Protein AF-A0A9P7ITW0-F1 (afdb_monomer_lite)

pLDDT: mean 77.48, std 20.84, range [28.48, 97.69]

Structure (mmCIF, N/CA/C/O backbone):
data_AF-A0A9P7ITW0-F1
#
_entry.id   AF-A0A9P7ITW0-F1
#
loop_
_atom_site.group_PDB
_atom_site.id
_atom_site.type_symbol
_atom_site.label_atom_id
_atom_site.label_alt_id
_atom_site.label_comp_id
_atom_site.label_asym_id
_atom_site.label_entity_id
_atom_site.label_seq_id
_atom_site.pdbx_PDB_ins_code
_atom_site.Cartn_x
_atom_site.Cartn_y
_atom_site.Cartn_z
_atom_site.occupancy
_atom_site.B_iso_or_equiv
_atom_site.auth_seq_id
_atom_site.auth_comp_id
_atom_site.auth_asym_id
_atom_site.auth_atom_id
_atom_site.pdbx_PDB_model_num
ATOM 1 N N . MET A 1 1 ? -18.011 -5.483 12.840 1.00 83.50 1 MET A N 1
ATOM 2 C CA . MET A 1 1 ? -17.962 -4.890 11.482 1.00 83.50 1 MET A CA 1
ATOM 3 C C . MET A 1 1 ? -16.585 -5.016 10.835 1.00 83.50 1 MET A C 1
ATOM 5 O O . MET A 1 1 ? -16.508 -4.880 9.626 1.00 83.50 1 MET A O 1
ATOM 9 N N . ILE A 1 2 ? -15.517 -5.288 11.592 1.00 88.44 2 ILE A N 1
ATOM 10 C CA . ILE A 1 2 ? -14.193 -5.597 11.037 1.00 88.44 2 ILE A CA 1
ATOM 11 C C . ILE A 1 2 ? -14.178 -7.069 10.579 1.00 88.44 2 ILE A C 1
ATOM 13 O O . ILE A 1 2 ? -14.746 -7.909 11.282 1.00 88.44 2 ILE A O 1
ATOM 17 N N . PRO A 1 3 ? -13.588 -7.395 9.415 1.00 86.88 3 PRO A N 1
ATOM 18 C CA . PRO A 1 3 ? -13.734 -8.715 8.802 1.00 86.88 3 PRO A CA 1
ATOM 19 C C . PRO A 1 3 ? -12.793 -9.789 9.375 1.00 86.88 3 PRO A C 1
ATOM 21 O O . PRO A 1 3 ? -12.958 -10.971 9.077 1.00 86.88 3 PRO A O 1
ATOM 24 N N . TRP A 1 4 ? -11.833 -9.411 10.220 1.00 88.50 4 TRP A N 1
ATOM 25 C CA . TRP A 1 4 ? -10.952 -10.329 10.945 1.00 88.50 4 TRP A CA 1
ATOM 26 C C . TRP A 1 4 ? -11.278 -10.389 12.441 1.00 88.50 4 TRP A C 1
ATOM 28 O O . TRP A 1 4 ? -11.953 -9.523 12.992 1.00 88.50 4 TRP A O 1
ATOM 38 N N . ARG A 1 5 ? -10.812 -11.460 13.098 1.00 85.31 5 ARG A N 1
ATOM 39 C CA . ARG A 1 5 ? -11.144 -11.776 14.502 1.00 85.31 5 ARG A CA 1
ATOM 40 C C . ARG A 1 5 ? -10.146 -11.242 15.529 1.00 85.31 5 ARG A C 1
ATOM 42 O O . ARG A 1 5 ? -10.439 -11.265 16.719 1.00 85.31 5 ARG A O 1
ATOM 49 N N . TRP A 1 6 ? -8.971 -10.806 15.091 1.00 86.62 6 TRP A N 1
ATOM 50 C CA . TRP A 1 6 ? -7.951 -10.244 15.972 1.00 86.62 6 TRP A CA 1
ATOM 51 C C . TRP A 1 6 ? -8.172 -8.745 16.190 1.00 86.62 6 TRP A C 1
ATOM 53 O O . TRP A 1 6 ? -8.802 -8.068 15.379 1.00 86.62 6 TRP A O 1
ATOM 63 N N . ARG A 1 7 ? -7.645 -8.230 17.299 1.00 85.25 7 ARG A N 1
ATOM 64 C CA . ARG A 1 7 ? -7.678 -6.813 17.676 1.00 85.25 7 ARG A CA 1
ATOM 65 C C . ARG A 1 7 ? -6.308 -6.416 18.205 1.00 85.25 7 ARG A C 1
ATOM 67 O O . ARG A 1 7 ? -5.578 -7.278 18.690 1.00 85.25 7 ARG A O 1
ATOM 74 N N . ILE A 1 8 ? -5.965 -5.140 18.078 1.00 82.50 8 ILE A N 1
ATOM 75 C CA . ILE A 1 8 ? -4.714 -4.596 18.610 1.00 82.50 8 ILE A CA 1
ATOM 76 C C . ILE A 1 8 ? -5.122 -3.712 19.779 1.00 82.50 8 ILE A C 1
ATOM 78 O O . ILE A 1 8 ? -5.526 -2.572 19.587 1.00 82.50 8 ILE A O 1
ATOM 82 N N . TYR A 1 9 ? -5.137 -4.290 20.971 1.00 81.62 9 TYR A N 1
ATOM 83 C CA . TYR A 1 9 ? -5.578 -3.632 22.194 1.00 81.62 9 TYR A CA 1
ATOM 84 C C . TYR A 1 9 ? -4.820 -4.257 23.372 1.00 81.62 9 TYR A C 1
ATOM 86 O O . TYR A 1 9 ? -4.645 -5.482 23.354 1.00 81.62 9 TYR A O 1
ATOM 94 N N . PRO A 1 10 ? -4.368 -3.468 24.364 1.00 76.25 10 PRO A N 1
ATOM 95 C CA . PRO A 1 10 ? -3.624 -4.006 25.497 1.00 76.25 10 PRO A CA 1
ATOM 96 C C . PRO A 1 10 ? -4.517 -4.934 26.334 1.00 76.25 10 PRO A C 1
ATOM 98 O O . PRO A 1 10 ? -5.682 -4.631 26.590 1.00 76.25 10 PRO A O 1
ATOM 101 N N . ARG A 1 11 ? -3.989 -6.086 26.764 1.00 69.00 11 ARG A N 1
ATOM 102 C CA . ARG A 1 11 ? -4.721 -7.034 27.626 1.00 69.00 11 ARG A CA 1
ATOM 103 C C . ARG A 1 11 ? -5.082 -6.443 28.991 1.00 69.00 11 ARG A C 1
ATOM 105 O O . ARG A 1 11 ? -6.159 -6.757 29.496 1.00 69.00 11 ARG A O 1
ATOM 112 N N . VAL A 1 12 ? -4.215 -5.611 29.565 1.00 65.69 12 VAL A N 1
ATOM 113 C CA . VAL A 1 12 ? -4.453 -4.905 30.828 1.00 65.69 12 VAL A CA 1
ATOM 114 C C . VAL A 1 12 ? -4.195 -3.416 30.593 1.00 65.69 12 VAL A C 1
ATOM 116 O O . VAL A 1 12 ? -3.073 -3.045 30.261 1.00 65.69 12 VAL A O 1
ATOM 119 N N . PRO A 1 13 ? -5.202 -2.537 30.715 1.00 59.38 13 PRO A N 1
ATOM 120 C CA . PRO A 1 13 ? -4.957 -1.103 30.698 1.00 59.38 13 PRO A CA 1
ATOM 121 C C . PRO A 1 13 ? -4.283 -0.705 32.022 1.00 59.38 13 PRO A C 1
ATOM 123 O O . PRO A 1 13 ? -4.959 -0.416 33.007 1.00 59.38 13 PRO A O 1
ATOM 126 N N . GLU A 1 14 ? -2.951 -0.744 32.082 1.00 48.56 14 GLU A N 1
ATOM 127 C CA . GLU A 1 14 ? -2.201 -0.119 33.176 1.00 48.56 14 GLU A CA 1
ATOM 128 C C . GLU A 1 14 ? -2.236 1.410 33.015 1.00 48.56 14 GLU A C 1
ATOM 130 O O . GLU A 1 14 ? -1.612 1.968 32.114 1.00 48.56 14 GLU A O 1
ATOM 135 N N . GLY A 1 15 ? -2.973 2.092 33.899 1.00 59.50 15 GLY A N 1
ATOM 136 C CA . GLY A 1 15 ? -3.017 3.559 33.979 1.00 59.50 15 GLY A CA 1
ATOM 137 C C . GLY A 1 15 ? -3.492 4.275 32.704 1.00 59.50 15 GLY A C 1
ATOM 138 O O . GLY A 1 15 ? -4.103 3.674 31.821 1.00 59.50 15 GLY A O 1
ATOM 139 N N . ASP A 1 16 ? -3.206 5.580 32.617 1.00 49.12 16 ASP A N 1
ATOM 140 C CA . ASP A 1 16 ? -3.521 6.478 31.488 1.00 49.12 16 ASP A CA 1
ATOM 141 C C . ASP A 1 16 ? -2.722 6.146 30.201 1.00 49.12 16 ASP A C 1
ATOM 143 O O . ASP A 1 16 ? -2.246 7.044 29.503 1.00 49.12 16 ASP A O 1
ATOM 147 N N . ALA A 1 17 ? -2.538 4.867 29.852 1.00 57.78 17 ALA A N 1
ATOM 148 C CA . ALA A 1 17 ? -1.993 4.445 28.563 1.00 57.78 17 ALA A CA 1
ATOM 149 C C . ALA A 1 17 ? -2.996 4.795 27.448 1.00 57.78 17 ALA A C 1
ATOM 151 O O . ALA A 1 17 ? -3.770 3.970 26.956 1.00 57.78 17 ALA A O 1
ATOM 152 N N . GLN A 1 18 ? -3.031 6.076 27.091 1.00 71.31 18 GLN A N 1
ATOM 153 C CA . GLN A 1 18 ? -4.003 6.634 26.177 1.00 71.31 18 GLN A CA 1
ATOM 154 C C . GLN A 1 18 ? -3.675 6.185 24.756 1.00 71.31 18 GLN A C 1
ATOM 156 O O . GLN A 1 18 ? -2.662 6.572 24.172 1.00 71.31 18 GLN A O 1
ATOM 161 N N . CYS A 1 19 ? -4.555 5.358 24.189 1.00 82.94 19 CYS A N 1
ATOM 162 C CA . CYS A 1 19 ? -4.457 4.962 22.794 1.00 82.94 19 CYS A CA 1
ATOM 163 C C . CYS A 1 19 ? -4.353 6.200 21.892 1.00 82.94 19 CYS A C 1
ATOM 165 O O . CYS A 1 19 ? -5.075 7.180 22.109 1.00 82.94 19 CYS A O 1
ATOM 167 N N . PRO A 1 20 ? -3.496 6.162 20.855 1.00 86.75 20 PRO A N 1
ATOM 168 C CA . PRO A 1 20 ? -3.368 7.284 19.942 1.00 86.75 20 PRO A CA 1
ATOM 169 C C . PRO A 1 20 ? -4.719 7.578 19.288 1.00 86.75 20 PRO A C 1
ATOM 171 O O . PRO A 1 20 ? -5.477 6.661 18.954 1.00 86.75 20 PRO A O 1
ATOM 174 N N . SER A 1 21 ? -5.019 8.862 19.094 1.00 90.69 21 SER A N 1
ATOM 175 C CA . SER A 1 21 ? -6.262 9.274 18.449 1.00 90.69 21 SER A CA 1
ATOM 176 C C . SER A 1 21 ? -6.311 8.792 16.997 1.00 90.69 21 SER A C 1
ATOM 178 O O . SER A 1 21 ? -5.285 8.611 16.336 1.00 90.69 21 SER A O 1
ATOM 180 N N . ASP A 1 22 ? -7.519 8.613 16.468 1.00 90.06 22 ASP A N 1
ATOM 181 C CA . ASP A 1 22 ? -7.713 8.193 15.075 1.00 90.06 22 ASP A CA 1
ATOM 182 C C . ASP A 1 22 ? -7.121 9.209 14.085 1.00 90.06 22 ASP A C 1
ATOM 184 O O . ASP A 1 22 ? -6.556 8.833 13.057 1.00 90.06 22 ASP A O 1
ATOM 188 N N . GLN A 1 23 ? -7.148 10.494 14.451 1.00 92.75 23 GLN A N 1
ATOM 189 C CA . GLN A 1 23 ? -6.466 11.562 13.721 1.00 92.75 23 GLN A CA 1
ATOM 190 C C . GLN A 1 23 ? -4.948 11.367 13.711 1.00 92.75 23 GLN A C 1
ATOM 192 O O . GLN A 1 23 ? -4.332 11.513 12.660 1.00 92.75 23 GLN A O 1
ATOM 197 N N . TRP A 1 24 ? -4.343 10.999 14.844 1.00 91.25 24 TRP A N 1
ATOM 198 C CA . TRP A 1 24 ? -2.898 10.786 14.940 1.00 91.25 24 TRP A CA 1
ATOM 199 C C . TRP A 1 24 ? -2.431 9.582 14.109 1.00 91.25 24 TRP A C 1
ATOM 201 O O . TRP A 1 24 ? -1.425 9.665 13.406 1.00 91.25 24 TRP A O 1
ATOM 211 N N . LYS A 1 25 ? -3.215 8.494 14.093 1.00 93.50 25 LYS A N 1
ATOM 212 C CA . LYS A 1 25 ? -2.968 7.318 13.234 1.00 93.50 25 LYS A CA 1
ATOM 213 C C . LYS A 1 25 ? -3.009 7.662 11.743 1.00 93.50 25 LYS A C 1
ATOM 215 O O . LYS A 1 25 ? -2.210 7.146 10.971 1.00 93.50 25 LYS A O 1
ATOM 220 N N . LEU A 1 26 ? -3.938 8.519 11.319 1.00 94.12 26 LEU A N 1
ATOM 221 C CA . LEU A 1 26 ? -4.021 8.961 9.922 1.00 94.12 26 LEU A CA 1
ATOM 222 C C . LEU A 1 26 ? -2.922 9.971 9.575 1.00 94.12 26 LEU A C 1
ATOM 224 O O . LEU A 1 26 ? -2.335 9.895 8.494 1.00 94.12 26 LEU A O 1
ATOM 228 N N . MET A 1 27 ? -2.609 10.878 10.502 1.00 93.12 27 MET A N 1
ATOM 229 C CA . MET A 1 27 ? -1.520 11.845 10.372 1.00 93.12 27 MET A CA 1
ATOM 230 C C . MET A 1 27 ? -0.171 11.157 10.178 1.00 93.12 27 MET A C 1
ATOM 232 O O . MET A 1 27 ? 0.600 11.610 9.340 1.00 93.12 27 MET A O 1
ATOM 236 N N . SER A 1 28 ? 0.112 10.048 10.869 1.00 94.38 28 SER A N 1
ATOM 237 C CA . SER A 1 28 ? 1.380 9.331 10.683 1.00 94.38 28 SER A CA 1
ATOM 238 C C . SER A 1 28 ? 1.522 8.730 9.280 1.00 94.38 28 SER A C 1
ATOM 240 O O . SER A 1 28 ? 2.571 8.875 8.651 1.00 94.38 28 SER A O 1
ATOM 242 N N . ILE A 1 29 ? 0.453 8.139 8.733 1.00 94.44 29 ILE A N 1
ATOM 243 C CA . ILE A 1 29 ? 0.425 7.639 7.346 1.00 94.44 29 ILE A CA 1
ATOM 244 C C . ILE A 1 29 ? 0.604 8.802 6.357 1.00 94.44 29 ILE A C 1
ATOM 246 O O . ILE A 1 29 ? 1.348 8.693 5.376 1.00 94.44 29 ILE A O 1
ATOM 250 N N . GLY A 1 30 ? -0.059 9.932 6.616 1.00 94.38 30 GLY A N 1
ATOM 251 C CA . GLY A 1 30 ? 0.074 11.152 5.820 1.00 94.38 30 GLY A CA 1
ATOM 252 C C . GLY A 1 30 ? 1.498 11.708 5.842 1.00 94.38 30 GLY A C 1
ATOM 253 O O . GLY A 1 30 ? 2.042 12.035 4.789 1.00 94.38 30 GLY A O 1
ATOM 254 N N . LEU A 1 31 ? 2.130 11.740 7.017 1.00 95.19 31 LEU A N 1
ATOM 255 C CA . LEU A 1 31 ? 3.492 12.226 7.225 1.00 95.19 31 LEU A CA 1
ATOM 256 C C . LEU A 1 31 ? 4.515 11.393 6.447 1.00 95.19 31 LEU A C 1
ATOM 258 O O . LEU A 1 31 ? 5.356 11.965 5.757 1.00 95.19 31 LEU A O 1
ATOM 262 N N . VAL A 1 32 ? 4.415 10.059 6.495 1.00 94.81 32 VAL A N 1
ATOM 263 C CA . VAL A 1 32 ? 5.296 9.167 5.716 1.00 94.81 32 VAL A CA 1
ATOM 264 C C . VAL A 1 32 ? 5.202 9.487 4.224 1.00 94.81 32 VAL A C 1
ATOM 266 O O . VAL A 1 32 ? 6.226 9.632 3.554 1.00 94.81 32 VAL A O 1
ATOM 269 N N . ASN A 1 33 ? 3.986 9.656 3.700 1.00 94.50 33 ASN A N 1
ATOM 270 C CA . ASN A 1 33 ? 3.771 9.996 2.294 1.00 94.50 33 ASN A CA 1
ATOM 271 C C . ASN A 1 33 ? 4.302 11.390 1.939 1.00 94.50 33 ASN A C 1
ATOM 273 O O . ASN A 1 33 ? 4.948 11.545 0.904 1.00 94.50 33 ASN A O 1
ATOM 277 N N . LEU A 1 34 ? 4.078 12.384 2.800 1.00 94.69 34 LEU A N 1
ATOM 278 C CA . LEU A 1 34 ? 4.546 13.754 2.602 1.00 94.69 34 LEU A CA 1
ATOM 279 C C . LEU A 1 34 ? 6.077 13.822 2.550 1.00 94.69 34 LEU A C 1
ATOM 281 O O . LEU A 1 34 ? 6.643 14.393 1.619 1.00 94.69 34 LEU A O 1
ATOM 285 N N . VAL A 1 35 ? 6.755 13.193 3.513 1.00 94.19 35 VAL A N 1
ATOM 286 C CA . VAL A 1 35 ? 8.223 13.132 3.555 1.00 94.19 35 VAL A CA 1
ATOM 287 C C . VAL A 1 35 ? 8.768 12.385 2.339 1.00 94.19 35 VAL A C 1
ATOM 289 O O . VAL A 1 35 ? 9.716 12.848 1.709 1.00 94.19 35 VAL A O 1
ATOM 292 N N . THR A 1 36 ? 8.141 11.269 1.956 1.00 91.56 36 THR A N 1
ATOM 293 C CA . THR A 1 36 ? 8.538 10.502 0.764 1.00 91.56 36 THR A CA 1
ATOM 294 C C . THR A 1 36 ? 8.400 11.336 -0.509 1.00 91.56 36 THR A C 1
ATOM 296 O O . THR A 1 36 ? 9.296 11.326 -1.350 1.00 91.56 36 THR A O 1
ATOM 299 N N . PHE A 1 37 ? 7.317 12.103 -0.641 1.00 91.12 37 PHE A N 1
ATOM 300 C CA . PHE A 1 37 ? 7.106 13.005 -1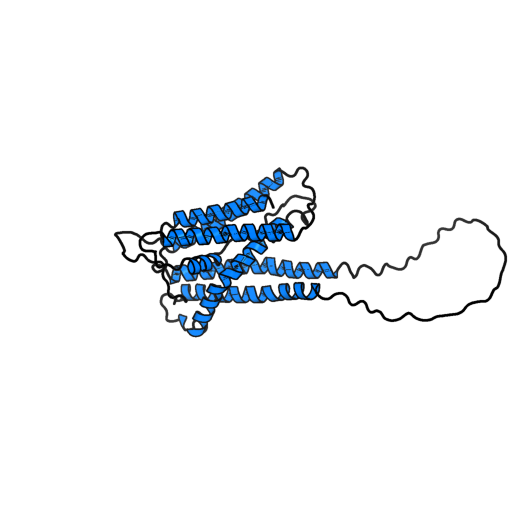.770 1.00 91.12 37 PHE A CA 1
ATOM 301 C C . PHE A 1 37 ? 8.211 14.065 -1.868 1.00 91.12 37 PHE A C 1
ATOM 303 O O . PHE A 1 37 ? 8.824 14.215 -2.925 1.00 91.12 37 PHE A O 1
ATOM 310 N N . PHE A 1 38 ? 8.535 14.745 -0.763 1.00 90.94 38 PHE A N 1
ATOM 311 C CA . PHE A 1 38 ? 9.628 15.721 -0.745 1.00 90.94 38 PHE A CA 1
ATOM 312 C C . PHE A 1 38 ? 10.995 15.086 -1.013 1.00 90.94 38 PHE A C 1
ATOM 314 O O . PHE A 1 38 ? 11.806 15.674 -1.727 1.00 90.94 38 PHE A O 1
ATOM 321 N N . ALA A 1 39 ? 11.243 13.875 -0.510 1.00 90.81 39 ALA A N 1
ATOM 322 C CA . ALA A 1 39 ? 12.470 13.141 -0.796 1.00 90.81 39 ALA A CA 1
ATOM 323 C C . ALA A 1 39 ? 12.612 12.827 -2.296 1.00 90.81 39 ALA A C 1
ATOM 325 O O . ALA A 1 39 ? 13.695 12.997 -2.855 1.00 90.81 39 ALA A O 1
ATOM 326 N N . ILE A 1 40 ? 11.521 12.437 -2.968 1.00 87.50 40 ILE A N 1
ATOM 327 C CA . ILE A 1 40 ? 11.499 12.218 -4.423 1.00 87.50 40 ILE A CA 1
ATOM 328 C C . ILE A 1 40 ? 11.778 13.527 -5.174 1.00 87.50 40 ILE A C 1
ATOM 330 O O . ILE A 1 40 ? 12.610 13.542 -6.081 1.00 87.50 40 ILE A O 1
ATOM 334 N N . LEU A 1 41 ? 11.143 14.638 -4.781 1.00 86.06 41 LEU A N 1
ATOM 335 C CA . LEU A 1 41 ? 11.399 15.949 -5.391 1.00 86.06 41 LEU A CA 1
ATOM 336 C C . LEU A 1 41 ? 12.861 16.388 -5.226 1.00 86.06 41 LEU A C 1
ATOM 338 O O . LEU A 1 41 ? 13.484 16.852 -6.180 1.00 86.06 41 LEU A O 1
ATOM 342 N N . HIS A 1 42 ? 13.433 16.203 -4.037 1.00 85.81 42 HIS A N 1
ATOM 343 C CA . HIS A 1 42 ? 14.828 16.546 -3.777 1.00 85.81 42 HIS A CA 1
ATOM 344 C C . HIS A 1 42 ? 15.798 15.666 -4.583 1.00 85.81 42 HIS A C 1
ATOM 346 O O . HIS A 1 42 ? 16.783 16.164 -5.138 1.00 85.81 42 HIS A O 1
ATOM 352 N N . ALA A 1 43 ? 15.517 14.363 -4.684 1.00 82.62 43 ALA A N 1
ATOM 353 C CA . ALA A 1 43 ? 16.296 13.436 -5.501 1.00 82.62 43 ALA A CA 1
ATOM 354 C C . ALA A 1 43 ? 16.264 13.822 -6.992 1.00 82.62 43 ALA A C 1
ATOM 356 O O . ALA A 1 43 ? 17.307 13.782 -7.647 1.00 82.62 43 ALA A O 1
ATOM 357 N N . ASN A 1 44 ? 15.109 14.270 -7.504 1.00 77.62 44 ASN A N 1
ATOM 358 C CA . ASN A 1 44 ? 14.981 14.791 -8.871 1.00 77.62 44 ASN A CA 1
ATOM 359 C C . ASN A 1 44 ? 15.863 16.028 -9.087 1.00 77.62 44 ASN A C 1
ATOM 361 O O . ASN A 1 44 ? 16.633 16.074 -10.045 1.00 77.62 44 ASN A O 1
ATOM 365 N N . ASN A 1 45 ? 15.800 17.002 -8.175 1.00 76.38 45 ASN A N 1
ATOM 366 C CA . ASN A 1 45 ? 16.568 18.245 -8.291 1.00 76.38 45 ASN A CA 1
ATOM 367 C C . ASN A 1 45 ? 18.083 18.001 -8.221 1.00 76.38 45 ASN A C 1
ATOM 369 O O . ASN A 1 45 ? 18.846 18.584 -8.987 1.00 76.38 45 ASN A O 1
ATOM 373 N N . THR A 1 46 ? 18.532 17.101 -7.341 1.00 73.06 46 THR A N 1
ATOM 374 C CA . THR A 1 46 ? 19.963 16.776 -7.203 1.00 73.06 46 THR A CA 1
ATOM 375 C C . THR A 1 46 ? 20.500 16.073 -8.455 1.00 73.06 46 THR A C 1
ATOM 377 O O . THR A 1 46 ? 21.601 16.381 -8.911 1.00 73.06 46 THR A O 1
ATOM 380 N N . ARG A 1 47 ? 19.712 15.166 -9.054 1.00 67.81 47 ARG A N 1
ATOM 381 C CA . ARG A 1 47 ? 20.073 14.481 -10.308 1.00 67.81 47 ARG A CA 1
ATOM 382 C C . ARG A 1 47 ? 20.200 15.447 -11.489 1.00 67.81 47 ARG A C 1
ATOM 384 O O . ARG A 1 47 ? 21.106 15.275 -12.299 1.00 67.81 47 ARG A O 1
ATOM 391 N N . GLN A 1 48 ? 19.346 16.469 -11.571 1.00 65.94 48 GLN A N 1
ATOM 392 C CA . GLN A 1 48 ? 19.436 17.488 -12.625 1.00 65.94 48 GLN A CA 1
ATOM 393 C C . GLN A 1 48 ? 20.746 18.286 -12.540 1.00 65.94 48 GLN A C 1
ATOM 395 O O . GLN A 1 48 ? 21.405 18.492 -13.557 1.00 65.94 48 GLN A O 1
ATOM 400 N N . SER A 1 49 ? 21.170 18.668 -11.332 1.00 61.44 49 SER A N 1
ATOM 401 C CA . SER A 1 49 ? 22.399 19.448 -11.118 1.00 61.44 49 SER A CA 1
ATOM 402 C C . SER A 1 49 ? 23.693 18.660 -11.360 1.00 61.44 49 SER A C 1
ATOM 404 O O . SER A 1 49 ? 24.719 19.253 -11.679 1.00 61.44 49 SER A O 1
ATOM 406 N N . ALA A 1 50 ? 23.662 17.330 -11.224 1.00 60.38 50 ALA A N 1
ATOM 407 C CA . ALA A 1 50 ? 24.827 16.453 -11.380 1.00 60.38 50 ALA A CA 1
ATOM 408 C C . ALA A 1 50 ? 25.022 15.913 -12.813 1.00 60.38 50 ALA A C 1
ATOM 410 O O . ALA A 1 50 ? 25.897 15.079 -13.042 1.00 60.38 50 ALA A O 1
ATOM 411 N N . SER A 1 51 ? 24.211 16.354 -13.783 1.00 54.44 51 SER A N 1
ATOM 412 C CA . SER A 1 51 ? 24.206 15.818 -15.149 1.00 54.44 51 SER A CA 1
ATOM 413 C C . SER A 1 51 ? 25.399 16.305 -15.988 1.00 54.44 51 SER A C 1
ATOM 415 O O . SER A 1 51 ? 25.250 17.086 -16.928 1.00 54.44 51 SER A O 1
ATOM 417 N N . THR A 1 52 ? 26.587 15.775 -15.704 1.00 45.75 52 THR A N 1
ATOM 418 C CA . THR A 1 52 ? 27.716 15.713 -16.637 1.00 45.75 52 THR A CA 1
ATOM 419 C C . THR A 1 52 ? 27.960 14.246 -17.017 1.00 45.75 52 THR A C 1
ATOM 421 O O . THR A 1 52 ? 28.477 13.452 -16.243 1.00 45.75 52 THR A O 1
ATOM 424 N N . ASN A 1 53 ? 27.569 13.874 -18.243 1.00 46.69 53 ASN A N 1
ATOM 425 C CA . ASN A 1 53 ? 27.870 12.590 -18.899 1.00 46.69 53 ASN A CA 1
ATOM 426 C C . ASN A 1 53 ? 27.364 11.295 -18.222 1.00 46.69 53 ASN A C 1
ATOM 428 O O . ASN A 1 53 ? 28.148 10.400 -17.904 1.00 46.69 53 ASN A O 1
ATOM 432 N N . SER A 1 54 ? 26.049 11.092 -18.127 1.00 50.91 54 SER A N 1
ATOM 433 C CA . SER A 1 54 ? 25.491 9.743 -17.943 1.00 50.91 54 SER A CA 1
ATOM 434 C C . SER A 1 54 ? 25.375 9.021 -19.294 1.00 50.91 54 SER A C 1
ATOM 436 O O . SER A 1 54 ? 24.631 9.431 -20.186 1.00 50.91 54 SER A O 1
ATOM 438 N N . ARG A 1 55 ? 26.129 7.926 -19.461 1.00 47.25 55 ARG A N 1
ATOM 439 C CA . ARG A 1 55 ? 26.012 7.016 -20.615 1.00 47.25 55 ARG A CA 1
ATOM 440 C C . ARG A 1 55 ? 24.634 6.333 -20.610 1.00 47.25 55 ARG A C 1
ATOM 442 O O . ARG A 1 55 ? 24.145 5.997 -19.532 1.00 47.25 55 ARG A O 1
ATOM 449 N N . PRO A 1 56 ? 24.013 6.077 -21.775 1.00 51.34 56 PRO A N 1
ATOM 450 C CA . PRO A 1 56 ? 22.806 5.262 -21.845 1.00 51.34 56 PRO A CA 1
ATOM 451 C C . PRO A 1 56 ? 23.152 3.830 -21.421 1.00 51.34 56 PRO A C 1
ATOM 453 O O . PRO A 1 56 ? 23.824 3.101 -22.151 1.00 51.34 56 PRO A O 1
ATOM 456 N N . LEU A 1 57 ? 22.746 3.436 -20.212 1.00 52.69 57 LEU A N 1
ATOM 457 C CA . LEU A 1 57 ? 22.800 2.036 -19.811 1.00 52.69 57 LEU A CA 1
ATOM 458 C C . LEU A 1 57 ? 21.690 1.285 -20.547 1.00 52.69 57 LEU A C 1
ATOM 460 O O . LEU A 1 57 ? 20.525 1.668 -20.484 1.00 52.69 57 LEU A O 1
ATOM 464 N N . PHE A 1 58 ? 22.077 0.225 -21.251 1.00 53.12 58 PHE A N 1
ATOM 465 C CA . PHE A 1 58 ? 21.171 -0.685 -21.942 1.00 53.12 58 PHE A CA 1
ATOM 466 C C . PHE A 1 58 ? 20.036 -1.168 -21.022 1.00 53.12 58 PHE A C 1
ATOM 468 O O . PHE A 1 58 ? 20.246 -1.426 -19.836 1.00 53.12 58 PHE A O 1
ATOM 475 N N . TYR A 1 59 ? 18.835 -1.308 -21.593 1.00 65.56 59 TYR A N 1
ATOM 476 C CA . TYR A 1 59 ? 17.661 -1.873 -20.928 1.00 65.56 59 TYR A CA 1
ATOM 477 C C . TYR A 1 59 ? 17.917 -3.349 -20.589 1.00 65.56 59 TYR A C 1
ATOM 479 O O . TYR A 1 59 ? 17.797 -4.217 -21.453 1.00 65.56 59 TYR A O 1
ATOM 487 N N . ASP A 1 60 ? 18.286 -3.628 -19.339 1.00 77.12 60 ASP A N 1
ATOM 488 C CA . ASP A 1 60 ? 18.447 -4.987 -18.819 1.00 77.12 60 ASP A CA 1
ATOM 489 C C . ASP A 1 60 ? 17.245 -5.360 -17.931 1.00 77.12 60 ASP A C 1
ATOM 491 O O . ASP A 1 60 ? 17.074 -4.783 -16.846 1.00 77.12 60 ASP A O 1
ATOM 495 N N . PRO A 1 61 ? 16.407 -6.328 -18.356 1.00 81.94 61 PRO A N 1
ATOM 496 C CA . PRO A 1 61 ? 15.292 -6.815 -17.564 1.00 81.94 61 PRO A CA 1
ATOM 497 C C . PRO A 1 61 ? 15.669 -7.305 -16.167 1.00 81.94 61 PRO A C 1
ATOM 499 O O . PRO A 1 61 ? 14.929 -7.071 -15.213 1.00 81.94 61 PRO A O 1
ATOM 502 N N . ALA A 1 62 ? 16.823 -7.960 -16.029 1.00 87.12 62 ALA A N 1
ATOM 503 C CA . ALA A 1 62 ? 17.247 -8.528 -14.756 1.00 87.12 62 ALA A CA 1
ATOM 504 C C . ALA A 1 62 ? 17.507 -7.432 -13.717 1.00 87.12 62 ALA A C 1
ATOM 506 O O . ALA A 1 62 ? 17.130 -7.574 -12.553 1.00 87.12 62 ALA A O 1
ATOM 507 N N . ARG A 1 63 ? 18.089 -6.305 -14.146 1.00 85.38 63 ARG A N 1
ATOM 508 C CA . ARG A 1 63 ? 18.438 -5.190 -13.263 1.00 85.38 63 ARG A CA 1
ATOM 509 C C . ARG A 1 63 ? 17.212 -4.517 -12.651 1.00 85.38 63 ARG A C 1
ATOM 511 O O . ARG A 1 63 ? 17.207 -4.289 -11.443 1.00 85.38 63 ARG A O 1
ATOM 518 N N . TRP A 1 64 ? 16.177 -4.208 -13.439 1.00 86.38 64 TRP A N 1
ATOM 519 C CA . TRP A 1 64 ? 14.980 -3.564 -12.877 1.00 86.38 64 TRP A CA 1
ATOM 520 C C . TRP A 1 64 ? 14.117 -4.538 -12.066 1.00 86.38 64 TRP A C 1
ATOM 522 O O . TRP A 1 64 ? 13.504 -4.130 -11.082 1.00 86.38 64 TRP A O 1
ATOM 532 N N . ILE A 1 65 ? 14.100 -5.830 -12.418 1.00 91.38 65 ILE A N 1
ATOM 533 C CA . ILE A 1 65 ? 13.421 -6.849 -11.605 1.00 91.38 65 ILE A CA 1
ATOM 534 C C . ILE A 1 65 ? 14.117 -6.973 -10.251 1.00 91.38 65 ILE A C 1
ATOM 536 O O . ILE A 1 65 ? 13.456 -6.886 -9.220 1.00 91.38 65 ILE A O 1
ATOM 540 N N . LEU A 1 66 ? 15.446 -7.115 -10.233 1.00 92.31 66 LEU A N 1
ATOM 541 C CA . LEU A 1 66 ? 16.216 -7.201 -8.992 1.00 92.31 66 LEU A CA 1
ATOM 542 C C . LEU A 1 66 ? 16.062 -5.930 -8.147 1.00 92.31 66 LEU A C 1
ATOM 544 O O . LEU A 1 66 ? 15.841 -6.024 -6.941 1.00 92.31 66 LEU A O 1
ATOM 548 N N . GLY A 1 67 ? 16.112 -4.754 -8.781 1.00 91.75 67 GLY A N 1
ATOM 549 C CA . GLY A 1 67 ? 15.834 -3.475 -8.130 1.00 91.75 67 GLY A CA 1
ATOM 550 C C . GLY A 1 67 ? 14.442 -3.445 -7.499 1.00 91.75 67 GLY A C 1
ATOM 551 O O . GLY A 1 67 ? 14.298 -3.081 -6.336 1.00 91.75 67 GLY A O 1
ATOM 552 N N . GLY A 1 68 ? 13.415 -3.894 -8.221 1.00 92.56 68 GLY A N 1
ATOM 553 C CA . GLY A 1 68 ? 12.055 -3.961 -7.697 1.00 92.56 68 GLY A CA 1
ATOM 554 C C . GLY A 1 68 ? 11.872 -4.977 -6.567 1.00 92.56 68 GLY A C 1
ATOM 555 O O . GLY A 1 68 ? 11.184 -4.676 -5.594 1.00 92.56 68 GLY A O 1
ATOM 556 N N . VAL A 1 69 ? 12.522 -6.145 -6.638 1.00 95.31 69 VAL A N 1
ATOM 557 C CA . VAL A 1 69 ? 12.547 -7.122 -5.534 1.00 95.31 69 VAL A CA 1
ATOM 558 C C . VAL A 1 69 ? 13.202 -6.507 -4.302 1.00 95.31 69 VAL A C 1
ATOM 560 O O . VAL A 1 69 ? 12.633 -6.583 -3.219 1.00 95.31 69 VAL A O 1
ATOM 563 N N . LEU A 1 70 ? 14.356 -5.854 -4.459 1.00 95.44 70 LEU A N 1
ATOM 564 C CA . LEU A 1 70 ? 15.059 -5.196 -3.359 1.00 95.44 70 LEU A CA 1
ATOM 565 C C . LEU A 1 70 ? 14.177 -4.136 -2.683 1.00 95.44 70 LEU A C 1
ATOM 567 O O . LEU A 1 70 ? 14.040 -4.137 -1.461 1.00 95.44 70 LEU A O 1
ATOM 571 N N . LEU A 1 71 ? 13.536 -3.271 -3.473 1.00 94.44 71 LEU A N 1
ATOM 572 C CA . LEU A 1 71 ? 12.615 -2.248 -2.970 1.00 94.44 71 LEU A CA 1
ATOM 573 C C . LEU A 1 71 ? 11.399 -2.867 -2.265 1.00 94.44 71 LEU A C 1
ATOM 575 O O . LEU A 1 71 ? 11.026 -2.428 -1.177 1.00 94.44 71 LEU A O 1
ATOM 579 N N . GLY A 1 72 ? 10.812 -3.919 -2.841 1.00 94.88 72 GLY A N 1
ATOM 580 C CA . GLY A 1 72 ? 9.721 -4.668 -2.218 1.00 94.88 72 GLY A CA 1
ATOM 581 C C . GLY A 1 72 ? 10.138 -5.277 -0.877 1.00 94.88 72 GLY A C 1
ATOM 582 O O . GLY A 1 72 ? 9.427 -5.127 0.116 1.00 94.88 72 GLY A O 1
ATOM 583 N N . CYS A 1 73 ? 11.322 -5.892 -0.815 1.00 95.75 73 CYS A N 1
ATOM 584 C CA . CYS A 1 73 ? 11.890 -6.462 0.405 1.00 95.75 73 CYS A CA 1
ATOM 585 C C . CYS A 1 73 ? 12.102 -5.407 1.495 1.00 95.75 73 CYS A C 1
ATOM 587 O O . CYS A 1 73 ? 11.763 -5.674 2.642 1.00 95.75 73 CYS A O 1
ATOM 589 N N . ILE A 1 74 ? 12.591 -4.207 1.161 1.00 95.62 74 ILE A N 1
ATOM 590 C CA . ILE A 1 74 ? 12.756 -3.110 2.132 1.00 95.62 74 ILE A CA 1
ATOM 591 C C . ILE A 1 74 ? 11.421 -2.787 2.820 1.00 95.62 74 ILE A C 1
ATOM 593 O O . ILE A 1 74 ? 11.361 -2.697 4.047 1.00 95.62 74 ILE A O 1
ATOM 597 N N . HIS A 1 75 ? 10.335 -2.666 2.054 1.00 95.75 75 HIS A N 1
ATOM 598 C CA . HIS A 1 75 ? 9.014 -2.371 2.612 1.00 95.75 75 HIS A CA 1
ATOM 599 C C . HIS A 1 75 ? 8.401 -3.552 3.374 1.00 95.75 75 HIS A C 1
ATOM 601 O O . HIS A 1 75 ? 7.794 -3.354 4.428 1.00 95.75 75 HIS A O 1
ATOM 607 N N . LEU A 1 76 ? 8.569 -4.782 2.881 1.00 95.88 76 LEU A N 1
ATOM 608 C CA . LEU A 1 76 ? 8.097 -5.982 3.575 1.00 95.88 76 LEU A CA 1
ATOM 609 C C . LEU A 1 76 ? 8.813 -6.175 4.913 1.00 95.88 76 LEU A C 1
ATOM 611 O O . LEU A 1 76 ? 8.157 -6.429 5.920 1.00 95.88 76 LEU A O 1
ATOM 615 N N . LEU A 1 77 ? 10.134 -5.991 4.942 1.00 96.00 77 LEU A N 1
ATOM 616 C CA . LEU A 1 77 ? 10.930 -6.065 6.164 1.00 96.00 77 LEU A CA 1
ATOM 617 C C . LEU A 1 77 ? 10.549 -4.964 7.151 1.00 96.00 77 LEU A C 1
ATOM 619 O O . LEU A 1 77 ? 10.464 -5.240 8.340 1.00 96.00 77 LEU A O 1
ATOM 623 N N . ALA A 1 78 ? 10.253 -3.750 6.684 1.00 96.31 78 ALA A N 1
ATOM 624 C CA . ALA A 1 78 ? 9.764 -2.677 7.548 1.00 96.31 78 ALA A CA 1
ATOM 625 C C . ALA A 1 78 ? 8.405 -3.013 8.182 1.00 96.31 78 ALA A C 1
ATOM 627 O O . ALA A 1 78 ? 8.208 -2.816 9.381 1.00 96.31 78 ALA A O 1
ATOM 628 N N . ASN A 1 79 ? 7.477 -3.574 7.400 1.00 96.44 79 ASN A N 1
ATOM 629 C CA . ASN A 1 79 ? 6.185 -4.030 7.914 1.00 96.44 79 ASN A CA 1
ATOM 630 C C . ASN A 1 79 ? 6.342 -5.195 8.897 1.00 96.44 79 ASN A C 1
ATOM 632 O O . ASN A 1 79 ? 5.642 -5.236 9.907 1.00 96.44 79 ASN A O 1
ATOM 636 N N . LEU A 1 80 ? 7.260 -6.123 8.625 1.00 96.06 80 LEU A N 1
ATOM 637 C CA . LEU A 1 80 ? 7.568 -7.221 9.534 1.00 96.06 80 LEU A CA 1
ATOM 638 C C . LEU A 1 80 ? 8.194 -6.703 10.832 1.00 96.06 80 LEU A C 1
ATOM 640 O O . LEU A 1 80 ? 7.731 -7.071 11.905 1.00 96.06 80 LEU A O 1
ATOM 644 N N . ALA A 1 81 ? 9.176 -5.803 10.743 1.00 95.81 81 ALA A N 1
ATOM 645 C CA . ALA A 1 81 ? 9.821 -5.178 11.892 1.00 95.81 81 ALA A CA 1
ATOM 646 C C . ALA A 1 81 ? 8.790 -4.471 12.780 1.00 95.81 81 ALA A C 1
ATOM 648 O O . ALA A 1 81 ? 8.714 -4.742 13.976 1.00 95.81 81 ALA A O 1
ATOM 649 N N . ASN A 1 82 ? 7.908 -3.662 12.190 1.00 96.44 82 ASN A N 1
ATOM 650 C CA . ASN A 1 82 ? 6.809 -3.039 12.923 1.00 96.44 82 ASN A CA 1
ATOM 651 C C . ASN A 1 82 ? 5.885 -4.070 13.583 1.00 96.44 82 ASN A C 1
ATOM 653 O O . ASN A 1 82 ? 5.433 -3.855 14.704 1.00 96.44 82 ASN A O 1
ATOM 657 N N . ALA A 1 83 ? 5.637 -5.211 12.940 1.00 94.44 83 ALA A N 1
ATOM 658 C CA . ALA A 1 83 ? 4.728 -6.220 13.475 1.00 94.44 83 ALA A CA 1
ATOM 659 C C . ALA A 1 83 ? 5.376 -6.929 14.666 1.00 94.44 83 ALA A C 1
ATOM 661 O O . ALA A 1 83 ? 4.712 -7.181 15.668 1.00 94.44 83 ALA A O 1
ATOM 662 N N . THR A 1 84 ? 6.685 -7.174 14.582 1.00 93.56 84 THR A N 1
ATOM 663 C CA . THR A 1 84 ? 7.476 -7.720 15.686 1.00 93.56 84 THR A CA 1
ATOM 664 C C . THR A 1 84 ? 7.622 -6.736 16.841 1.00 93.56 84 THR A C 1
ATOM 666 O O . THR A 1 84 ? 7.540 -7.166 17.982 1.00 93.56 84 THR A O 1
ATOM 669 N N . ILE A 1 85 ? 7.753 -5.427 16.582 1.00 93.69 85 ILE A N 1
ATOM 670 C CA . ILE A 1 85 ? 7.775 -4.392 17.631 1.00 93.69 85 ILE A CA 1
ATOM 671 C C . ILE A 1 85 ? 6.447 -4.391 18.391 1.00 93.69 85 ILE A C 1
ATOM 673 O O . ILE A 1 85 ? 6.444 -4.400 19.620 1.00 93.69 85 ILE A O 1
ATOM 677 N N . VAL A 1 86 ? 5.319 -4.438 17.671 1.00 92.31 86 VAL A N 1
ATOM 678 C CA . VAL A 1 86 ? 3.997 -4.545 18.301 1.00 92.31 86 VAL A CA 1
ATOM 679 C C . VAL A 1 86 ? 3.910 -5.820 19.135 1.00 92.31 86 VAL A C 1
ATOM 681 O O . VAL A 1 86 ? 3.556 -5.743 20.301 1.00 92.31 86 VAL A O 1
ATOM 684 N N . GLN A 1 87 ? 4.280 -6.975 18.581 1.00 91.56 87 GLN A N 1
ATOM 685 C CA . GLN A 1 87 ? 4.185 -8.252 19.292 1.00 91.56 87 GLN A CA 1
ATOM 686 C C . GLN A 1 87 ? 5.118 -8.346 20.513 1.00 91.56 87 GLN A C 1
ATOM 688 O O . GLN A 1 87 ? 4.770 -9.000 21.490 1.00 91.56 87 GLN A O 1
ATOM 693 N N . ALA A 1 88 ? 6.287 -7.702 20.457 1.00 90.56 88 ALA A N 1
ATOM 694 C CA . ALA A 1 88 ? 7.261 -7.655 21.547 1.00 90.56 88 ALA A CA 1
ATOM 695 C C . ALA A 1 88 ? 6.899 -6.638 22.640 1.00 90.56 88 ALA A C 1
ATOM 697 O O . ALA A 1 88 ? 7.524 -6.636 23.698 1.00 90.56 88 ALA A O 1
ATOM 698 N N . THR A 1 89 ? 5.917 -5.765 22.397 1.00 88.88 89 THR A N 1
ATOM 699 C CA . THR A 1 89 ? 5.425 -4.854 23.429 1.00 88.88 89 THR A CA 1
ATOM 700 C C . THR A 1 89 ? 4.583 -5.644 24.430 1.00 88.88 89 THR A C 1
ATOM 702 O O . THR A 1 89 ? 3.705 -6.417 24.031 1.00 88.88 89 THR A O 1
ATOM 705 N N . THR A 1 90 ? 4.828 -5.432 25.726 1.00 84.31 90 THR A N 1
ATOM 706 C CA . THR A 1 90 ? 4.014 -5.993 26.812 1.00 84.31 90 THR A CA 1
ATOM 707 C C . THR A 1 90 ? 2.530 -5.752 26.526 1.00 84.31 90 THR A C 1
ATOM 709 O O . THR A 1 90 ? 2.164 -4.692 26.023 1.00 84.31 90 THR A O 1
ATOM 712 N N . ASP A 1 91 ? 1.689 -6.757 26.775 1.00 84.50 91 ASP A N 1
ATOM 713 C CA . ASP A 1 91 ? 0.239 -6.756 26.514 1.00 84.50 91 ASP A CA 1
ATOM 714 C C . ASP A 1 91 ? -0.228 -6.929 25.056 1.00 84.50 91 ASP A C 1
ATOM 716 O O . ASP A 1 91 ? -1.433 -7.075 24.829 1.00 84.50 91 ASP A O 1
ATOM 720 N N . TYR A 1 92 ? 0.682 -7.028 24.078 1.00 85.38 92 TYR A N 1
ATOM 721 C CA . TYR A 1 92 ? 0.353 -7.210 22.650 1.00 85.38 92 TYR A CA 1
ATOM 722 C C . TYR A 1 92 ? 0.803 -8.562 22.055 1.00 85.38 92 TYR A C 1
ATOM 724 O O . TYR A 1 92 ? 0.686 -8.793 20.851 1.00 85.38 92 TYR A O 1
ATOM 732 N N . GLU A 1 93 ? 1.232 -9.511 22.887 1.00 84.69 93 GLU A N 1
ATOM 733 C CA . GLU A 1 93 ? 1.846 -10.788 22.468 1.00 84.69 93 GLU A CA 1
ATOM 734 C C . GLU A 1 93 ? 0.971 -11.665 21.544 1.00 84.69 93 GLU A C 1
ATOM 736 O O . GLU A 1 93 ? 1.485 -12.434 20.730 1.00 84.69 93 GLU A O 1
ATOM 741 N N . ASN A 1 94 ? -0.362 -11.553 21.653 1.00 85.56 94 ASN A N 1
ATOM 742 C CA . ASN A 1 94 ? -1.321 -12.350 20.867 1.00 85.56 94 ASN A CA 1
ATOM 743 C C . ASN A 1 94 ? -1.634 -11.765 19.484 1.00 85.56 94 ASN A C 1
ATOM 745 O O . ASN A 1 94 ? -2.451 -12.332 18.752 1.00 85.56 94 ASN A O 1
ATOM 749 N N . VAL A 1 95 ? -1.063 -10.614 19.129 1.00 87.69 95 VAL A N 1
ATOM 750 C CA . VAL A 1 95 ? -1.349 -9.976 17.844 1.00 87.69 95 VAL A CA 1
ATOM 751 C C . VAL A 1 95 ? -0.721 -10.812 16.719 1.00 87.69 95 VAL A C 1
ATOM 753 O O . VAL A 1 95 ? 0.481 -11.079 16.746 1.00 87.69 95 VAL A O 1
ATOM 756 N N . PRO A 1 96 ? -1.495 -11.241 15.702 1.00 92.50 96 PRO A N 1
ATOM 757 C CA . PRO A 1 96 ? -0.967 -12.069 14.625 1.00 92.50 96 PRO A CA 1
ATOM 758 C C . PRO A 1 96 ? -0.067 -11.241 13.698 1.00 92.50 96 PRO A C 1
ATOM 760 O O . PRO A 1 96 ? -0.543 -10.624 12.742 1.00 92.50 96 PRO A O 1
ATOM 763 N N . ALA A 1 97 ? 1.244 -11.269 13.955 1.00 91.06 97 ALA A N 1
ATOM 764 C CA . ALA A 1 97 ? 2.240 -10.449 13.261 1.00 91.06 97 ALA A CA 1
ATOM 765 C C . ALA A 1 97 ? 2.177 -10.575 11.729 1.00 91.06 97 ALA A C 1
ATOM 767 O O . ALA A 1 97 ? 2.201 -9.570 11.024 1.00 91.06 97 ALA A O 1
ATOM 768 N N . VAL A 1 98 ? 2.005 -11.791 11.197 1.00 91.69 98 VAL A N 1
ATOM 769 C CA . VAL A 1 98 ? 1.913 -12.016 9.742 1.00 91.69 98 VAL A CA 1
ATOM 770 C C . VAL A 1 98 ? 0.663 -11.362 9.150 1.00 91.69 98 VAL A C 1
ATOM 772 O O . VAL A 1 98 ? 0.740 -10.705 8.115 1.00 91.69 98 VAL A O 1
ATOM 775 N N . GLN A 1 99 ? -0.495 -11.495 9.804 1.00 93.38 99 GLN A N 1
ATOM 776 C CA . GLN A 1 99 ? -1.729 -10.881 9.302 1.00 93.38 99 GLN A CA 1
ATOM 777 C C . GLN A 1 99 ? -1.658 -9.355 9.370 1.00 93.38 99 GLN A C 1
ATOM 779 O O . GLN A 1 99 ? -2.176 -8.689 8.474 1.00 93.38 99 GLN A O 1
ATOM 784 N N . LEU A 1 100 ? -0.984 -8.814 10.386 1.00 93.06 100 LEU A N 1
ATOM 785 C CA . LEU A 1 100 ? -0.746 -7.383 10.529 1.00 93.06 100 LEU A CA 1
ATOM 786 C C . LEU A 1 100 ? 0.226 -6.850 9.467 1.00 93.06 100 LEU A C 1
ATOM 788 O O . LEU A 1 100 ? -0.063 -5.849 8.814 1.00 93.06 100 LEU A O 1
ATOM 792 N N . MET A 1 101 ? 1.319 -7.570 9.211 1.00 94.56 101 MET A N 1
ATOM 793 C CA . MET A 1 101 ? 2.260 -7.269 8.132 1.00 94.56 101 MET A CA 1
ATOM 794 C C . MET A 1 101 ? 1.553 -7.237 6.767 1.00 94.56 101 MET A C 1
ATOM 796 O O . MET A 1 101 ? 1.735 -6.293 5.997 1.00 94.56 101 MET A O 1
ATOM 800 N N . LEU A 1 102 ? 0.705 -8.233 6.476 1.00 93.94 102 LEU A N 1
ATOM 801 C CA . LEU A 1 102 ? -0.100 -8.272 5.248 1.00 93.94 102 LEU A CA 1
ATOM 802 C C . LEU A 1 102 ? -1.091 -7.106 5.175 1.00 93.94 102 LEU A C 1
ATOM 804 O O . LEU A 1 102 ? -1.296 -6.542 4.101 1.00 93.94 102 LEU A O 1
ATOM 808 N N . LEU A 1 103 ? -1.688 -6.713 6.306 1.00 95.06 103 LEU A N 1
ATOM 809 C CA . LEU A 1 103 ? -2.579 -5.556 6.348 1.00 95.06 103 LEU A CA 1
ATOM 810 C C . LEU A 1 103 ? -1.810 -4.281 5.991 1.00 95.06 103 LEU A C 1
ATOM 812 O O . LEU A 1 103 ? -2.268 -3.516 5.148 1.00 95.06 103 LEU A O 1
ATOM 816 N N . TRP A 1 104 ? -0.616 -4.069 6.541 1.00 96.19 104 TRP A N 1
ATOM 817 C CA . TRP A 1 104 ? 0.197 -2.888 6.231 1.00 96.19 104 TRP A CA 1
ATOM 818 C C . TRP A 1 104 ? 0.771 -2.866 4.813 1.00 96.19 104 TRP A C 1
ATOM 820 O O . TRP A 1 104 ? 1.105 -1.799 4.292 1.00 96.19 104 TRP A O 1
ATOM 830 N N . CYS A 1 105 ? 0.793 -3.998 4.106 1.00 95.75 105 CYS A N 1
ATOM 831 C CA . CYS A 1 105 ? 1.057 -3.992 2.666 1.00 95.75 105 CYS A CA 1
ATOM 832 C C . CYS A 1 105 ? -0.011 -3.198 1.890 1.00 95.75 105 CYS A C 1
ATOM 834 O O . CYS A 1 105 ? 0.297 -2.653 0.833 1.00 95.75 105 CYS A O 1
ATOM 836 N N . SER A 1 106 ? -1.223 -3.047 2.440 1.00 95.19 106 SER A N 1
ATOM 837 C CA . SER A 1 106 ? -2.300 -2.231 1.863 1.00 95.19 106 SER A CA 1
ATOM 838 C C . SER A 1 106 ? -2.216 -0.729 2.163 1.00 95.19 106 SER A C 1
ATOM 840 O O . SER A 1 106 ? -3.084 0.012 1.701 1.00 95.19 106 SER A O 1
ATOM 842 N N . LEU A 1 107 ? -1.229 -0.272 2.948 1.00 94.75 107 LEU A N 1
ATOM 843 C CA . LEU A 1 107 ? -1.066 1.154 3.250 1.00 94.75 107 LEU A CA 1
ATOM 844 C C . LEU A 1 107 ? -0.904 1.971 1.958 1.00 94.75 107 LEU A C 1
ATOM 846 O O . LEU A 1 107 ? -0.157 1.543 1.071 1.00 94.75 107 LEU A O 1
ATOM 850 N N . PRO A 1 108 ? -1.559 3.143 1.851 1.00 92.31 108 PRO A N 1
ATOM 851 C CA . PRO A 1 108 ? -1.374 4.026 0.713 1.00 92.31 108 PRO A CA 1
ATOM 852 C C . PRO A 1 108 ? 0.054 4.571 0.730 1.00 92.31 108 PRO A C 1
ATOM 854 O O . PRO A 1 108 ? 0.474 5.206 1.700 1.00 92.31 108 PRO A O 1
ATOM 857 N N . ARG A 1 109 ? 0.803 4.320 -0.345 1.00 88.75 109 ARG A N 1
ATOM 858 C CA . ARG A 1 109 ? 2.190 4.776 -0.511 1.00 88.75 109 ARG A CA 1
ATOM 859 C C . ARG A 1 109 ? 2.375 5.518 -1.829 1.00 88.75 109 ARG A C 1
ATOM 861 O O . ARG A 1 109 ? 1.770 5.161 -2.837 1.00 88.75 109 ARG A O 1
ATOM 868 N N . LEU A 1 110 ? 3.241 6.527 -1.823 1.00 86.50 110 LEU A N 1
ATOM 869 C CA . LEU A 1 110 ? 3.641 7.304 -3.005 1.00 86.50 110 LEU A CA 1
ATOM 870 C C . LEU A 1 110 ? 4.930 6.790 -3.676 1.00 86.50 110 LEU A C 1
ATOM 872 O O . LEU A 1 110 ? 5.490 7.449 -4.549 1.00 86.50 110 LEU A O 1
ATOM 876 N N . SER A 1 111 ? 5.400 5.601 -3.304 1.00 76.44 111 SER A N 1
ATOM 877 C CA . SER A 1 111 ? 6.606 4.948 -3.839 1.00 76.44 111 SER A CA 1
ATOM 878 C C . SER A 1 111 ? 6.544 4.673 -5.345 1.00 76.44 111 SER A C 1
ATOM 880 O O . SER A 1 111 ? 7.591 4.578 -5.977 1.00 76.44 111 SER A O 1
ATOM 882 N N . TRP A 1 112 ? 5.356 4.610 -5.949 1.00 79.69 112 TRP A N 1
ATOM 883 C CA . TRP A 1 112 ? 5.180 4.475 -7.401 1.00 79.69 112 TRP A CA 1
ATOM 884 C C . TRP A 1 112 ? 5.511 5.748 -8.193 1.00 79.69 112 TRP A C 1
ATOM 886 O O . TRP A 1 112 ? 5.709 5.661 -9.405 1.00 79.69 112 TRP A O 1
ATOM 896 N N . LEU A 1 113 ? 5.567 6.926 -7.554 1.00 81.94 113 LEU A N 1
ATOM 897 C CA . LEU A 1 113 ? 5.860 8.172 -8.264 1.00 81.94 113 LEU A CA 1
ATOM 898 C C . LEU A 1 113 ? 7.245 8.081 -8.912 1.00 81.94 113 LEU A C 1
ATOM 900 O O . LEU A 1 113 ? 8.215 7.776 -8.207 1.00 81.94 113 LEU A O 1
ATOM 904 N N . PRO A 1 114 ? 7.373 8.320 -10.228 1.00 72.50 114 PRO A N 1
ATOM 905 C CA . PRO A 1 114 ? 8.661 8.257 -10.896 1.00 72.50 114 PRO A CA 1
ATOM 906 C C . PRO A 1 114 ? 9.585 9.362 -10.376 1.00 72.50 114 PRO A C 1
ATOM 908 O O . PRO A 1 114 ? 9.167 10.497 -10.144 1.00 72.50 114 PRO A O 1
ATOM 911 N N . ILE A 1 115 ? 10.861 9.019 -10.224 1.00 60.16 115 ILE A N 1
ATOM 912 C CA . ILE A 1 115 ? 11.932 10.010 -10.138 1.00 60.16 115 ILE A CA 1
ATOM 913 C C . ILE A 1 115 ? 12.106 10.488 -11.581 1.00 60.16 115 ILE A C 1
ATOM 915 O O . ILE A 1 115 ? 12.549 9.712 -12.421 1.00 60.16 115 ILE A O 1
ATOM 919 N N . SER A 1 116 ? 11.616 11.689 -11.886 1.00 54.25 116 SER A N 1
ATOM 920 C CA . SER A 1 116 ? 11.613 12.242 -13.240 1.00 54.25 116 SER A CA 1
ATOM 921 C C . SER A 1 116 ? 12.782 13.203 -13.402 1.00 54.25 116 SER A C 1
ATOM 923 O O . SER A 1 116 ? 12.898 14.191 -12.668 1.00 54.25 116 SER A O 1
ATOM 925 N N . SER A 1 117 ? 13.630 12.944 -14.391 1.00 46.75 117 SER A N 1
ATOM 926 C CA . SER A 1 117 ? 14.647 13.867 -14.875 1.00 46.75 117 SER A CA 1
ATOM 927 C C . SER A 1 117 ? 13.997 14.888 -15.808 1.00 46.75 117 SER A C 1
ATOM 929 O O . SER A 1 117 ? 14.089 14.825 -17.035 1.00 46.75 117 SER A O 1
ATOM 931 N N . HIS A 1 118 ? 13.281 15.854 -15.233 1.00 42.19 118 HIS A N 1
ATOM 932 C CA . HIS A 1 118 ? 12.765 16.970 -16.015 1.00 42.19 118 HIS A CA 1
ATOM 933 C C . HIS A 1 118 ? 13.924 17.920 -16.357 1.00 42.19 118 HIS A C 1
ATOM 935 O O . HIS A 1 118 ? 14.252 18.807 -15.582 1.00 42.19 118 HIS A O 1
ATOM 941 N N . GLY A 1 119 ? 14.582 17.721 -17.503 1.00 42.38 119 GLY A N 1
ATOM 942 C CA . GLY A 1 119 ? 15.630 18.653 -17.940 1.00 42.38 119 GLY A CA 1
ATOM 943 C C . GLY A 1 119 ? 16.541 18.216 -19.086 1.00 42.38 119 GLY A C 1
ATOM 944 O O . GLY A 1 119 ? 17.265 19.054 -19.617 1.00 42.38 119 GLY A O 1
ATOM 945 N N . THR A 1 120 ? 16.525 16.955 -19.522 1.00 38.25 120 THR A N 1
ATOM 946 C CA . THR A 1 120 ? 17.378 16.517 -20.638 1.00 38.25 120 THR A CA 1
ATOM 947 C C . THR A 1 120 ? 16.608 16.458 -21.955 1.00 38.25 120 THR A C 1
ATOM 949 O O . THR A 1 120 ? 15.454 16.045 -22.021 1.00 38.25 120 THR A O 1
ATOM 952 N N . LYS A 1 121 ? 17.282 16.850 -23.043 1.00 42.09 121 LYS A N 1
ATOM 953 C CA . LYS A 1 121 ? 16.772 16.821 -24.425 1.00 42.09 121 LYS A CA 1
ATOM 954 C C . LYS A 1 121 ? 16.435 15.408 -24.950 1.00 42.09 121 LYS A C 1
ATOM 956 O O . LYS A 1 121 ? 15.993 15.307 -26.083 1.00 42.09 121 LYS A O 1
ATOM 961 N N . ASN A 1 122 ? 16.622 14.351 -24.149 1.00 44.31 122 ASN A N 1
ATOM 962 C CA . ASN A 1 122 ? 16.231 12.965 -24.440 1.00 44.31 122 ASN A CA 1
ATOM 963 C C . ASN A 1 122 ? 15.700 12.277 -23.159 1.00 44.31 122 ASN A C 1
ATOM 965 O O . ASN A 1 122 ? 16.440 11.534 -22.510 1.00 44.31 122 ASN A O 1
ATOM 969 N N . PRO A 1 123 ? 14.433 12.526 -22.780 1.00 46.88 123 PRO A N 1
ATOM 970 C CA . PRO A 1 123 ? 13.833 12.046 -21.530 1.00 46.88 123 PRO A CA 1
ATOM 971 C C . PRO A 1 123 ? 13.454 10.551 -21.523 1.00 46.88 123 PRO A C 1
ATOM 973 O O . PRO A 1 123 ? 13.054 10.029 -20.487 1.00 46.88 123 PRO A O 1
ATOM 976 N N . GLU A 1 124 ? 13.548 9.838 -22.650 1.00 48.53 124 GLU A N 1
ATOM 977 C CA . GLU A 1 124 ? 12.867 8.539 -22.802 1.00 48.53 124 GLU A CA 1
ATOM 978 C C . GLU A 1 124 ? 13.583 7.319 -22.200 1.00 48.53 124 GLU A C 1
ATOM 980 O O . GLU A 1 124 ? 12.914 6.331 -21.906 1.00 48.53 124 GLU A O 1
ATOM 985 N N . PHE A 1 125 ? 14.905 7.343 -21.980 1.00 46.38 125 PHE A N 1
ATOM 986 C CA . PHE A 1 125 ? 15.644 6.091 -21.719 1.00 46.38 125 PHE A CA 1
ATOM 987 C C . PHE A 1 125 ? 16.352 5.979 -20.360 1.00 46.38 125 PHE A C 1
ATOM 989 O O . PHE A 1 125 ? 16.590 4.858 -19.915 1.00 46.38 125 PHE A O 1
ATOM 996 N N . GLN A 1 126 ? 16.668 7.078 -19.661 1.00 50.09 126 GLN A N 1
ATOM 997 C CA . GLN A 1 126 ? 17.448 6.998 -18.408 1.00 50.09 126 GLN A CA 1
ATOM 998 C C . GLN A 1 126 ? 16.608 6.733 -17.142 1.00 50.09 126 GLN A C 1
ATOM 1000 O O . GLN A 1 126 ? 17.125 6.130 -16.206 1.00 50.09 126 GLN A O 1
ATOM 1005 N N . ASP A 1 127 ? 15.310 7.060 -17.122 1.00 64.69 127 ASP A N 1
ATOM 1006 C CA . ASP A 1 127 ? 14.465 6.913 -15.916 1.00 64.69 127 ASP A CA 1
ATOM 1007 C C . ASP A 1 127 ? 13.616 5.625 -15.882 1.00 64.69 127 ASP A C 1
ATOM 1009 O O . ASP A 1 127 ? 12.883 5.361 -14.921 1.00 64.69 127 ASP A O 1
ATOM 1013 N N . MET A 1 128 ? 13.730 4.773 -16.907 1.00 72.88 128 MET A N 1
ATOM 1014 C CA . MET A 1 128 ? 12.868 3.597 -17.056 1.00 72.88 128 MET A CA 1
ATOM 1015 C C . MET A 1 128 ? 13.189 2.497 -16.033 1.00 72.88 128 MET A C 1
ATOM 1017 O O . MET A 1 128 ? 12.266 1.933 -15.454 1.00 72.88 128 MET A O 1
ATOM 1021 N N . THR A 1 129 ? 14.464 2.215 -15.739 1.00 80.12 129 THR A N 1
ATOM 1022 C CA . THR A 1 129 ? 14.869 1.166 -14.775 1.00 80.12 129 THR A CA 1
ATOM 1023 C C . THR A 1 129 ? 14.378 1.471 -13.361 1.00 80.12 129 THR A C 1
ATOM 1025 O O . THR A 1 129 ? 13.772 0.610 -12.721 1.00 80.12 129 THR A O 1
ATOM 1028 N N . SER A 1 130 ? 14.591 2.699 -12.876 1.00 82.75 130 SER A N 1
ATOM 1029 C CA . SER A 1 130 ? 14.156 3.127 -11.539 1.00 82.75 130 SER A CA 1
ATOM 1030 C C . SER A 1 130 ? 12.628 3.152 -11.422 1.00 82.75 130 SER A C 1
ATOM 1032 O O . SER A 1 130 ? 12.070 2.642 -10.448 1.00 82.75 130 SER A O 1
ATOM 1034 N N . SER A 1 131 ? 11.931 3.673 -12.441 1.00 82.75 131 SER A N 1
ATOM 1035 C CA . SER A 1 131 ? 10.463 3.682 -12.479 1.00 82.75 131 SER A CA 1
ATOM 1036 C C . SER A 1 131 ? 9.878 2.265 -12.539 1.00 82.75 131 SER A C 1
ATOM 1038 O O . SER A 1 131 ? 9.003 1.935 -11.739 1.00 82.75 131 SER A O 1
ATOM 1040 N N . MET A 1 132 ? 10.402 1.392 -13.405 1.00 84.12 132 MET A N 1
ATOM 1041 C CA . MET A 1 132 ? 9.942 0.003 -13.522 1.00 84.12 132 MET A CA 1
ATOM 1042 C C . MET A 1 132 ? 10.211 -0.800 -12.247 1.00 84.12 132 MET A C 1
ATOM 1044 O O . MET A 1 132 ? 9.345 -1.558 -11.816 1.00 84.12 132 MET A O 1
ATOM 1048 N N . SER A 1 133 ? 11.360 -0.590 -11.596 1.00 89.75 133 SER A N 1
ATOM 1049 C CA . SER A 1 133 ? 11.673 -1.211 -10.301 1.00 89.75 133 SER A CA 1
ATOM 1050 C C . SER A 1 133 ? 10.657 -0.809 -9.231 1.00 89.75 133 SER A C 1
ATOM 1052 O O . SER A 1 133 ? 10.131 -1.663 -8.521 1.00 89.75 133 SER A O 1
ATOM 1054 N N . ALA A 1 134 ? 10.327 0.483 -9.139 1.00 89.75 134 ALA A N 1
ATOM 1055 C CA . ALA A 1 134 ? 9.346 0.989 -8.180 1.00 89.75 134 ALA A CA 1
ATOM 1056 C C . ALA A 1 134 ? 7.935 0.435 -8.444 1.00 89.75 134 ALA A C 1
ATOM 1058 O O . ALA A 1 134 ? 7.251 -0.003 -7.521 1.00 89.75 134 ALA A O 1
ATOM 1059 N N . MET A 1 135 ? 7.525 0.378 -9.714 1.00 88.06 135 MET A N 1
ATOM 1060 C CA . MET A 1 135 ? 6.254 -0.227 -10.124 1.00 88.06 135 MET A CA 1
ATOM 1061 C C . MET A 1 135 ? 6.189 -1.725 -9.806 1.00 88.06 135 MET A C 1
ATOM 1063 O O . MET A 1 135 ? 5.147 -2.234 -9.385 1.00 88.06 135 MET A O 1
ATOM 1067 N N . PHE A 1 136 ? 7.302 -2.441 -9.976 1.00 90.56 136 PHE A N 1
ATOM 1068 C CA . PHE A 1 136 ? 7.394 -3.857 -9.636 1.00 90.56 136 PHE A CA 1
ATOM 1069 C C . PHE A 1 136 ? 7.313 -4.089 -8.124 1.00 90.56 136 PHE A C 1
ATOM 1071 O O . PHE A 1 136 ? 6.556 -4.949 -7.677 1.00 90.56 136 PHE A O 1
ATOM 1078 N N . ALA A 1 137 ? 8.017 -3.275 -7.334 1.00 93.44 137 ALA A N 1
ATOM 1079 C CA . ALA A 1 137 ? 7.935 -3.297 -5.876 1.00 93.44 137 ALA A CA 1
ATOM 1080 C C . ALA A 1 137 ? 6.498 -3.074 -5.384 1.00 93.44 137 ALA A C 1
ATOM 1082 O O . ALA A 1 137 ? 5.998 -3.832 -4.553 1.00 93.44 137 ALA A O 1
ATOM 1083 N N . GLU A 1 138 ? 5.795 -2.090 -5.952 1.00 92.25 138 GLU A N 1
ATOM 1084 C CA . GLU A 1 138 ? 4.385 -1.876 -5.634 1.00 92.25 138 GLU A CA 1
ATOM 1085 C C . GLU A 1 138 ? 3.518 -3.057 -6.051 1.00 92.25 138 GLU A C 1
ATOM 1087 O O . GLU A 1 138 ? 2.658 -3.469 -5.283 1.00 92.25 138 GLU A O 1
ATOM 1092 N N . THR A 1 139 ? 3.770 -3.671 -7.206 1.00 91.81 139 THR A N 1
ATOM 1093 C CA . THR A 1 139 ? 3.030 -4.870 -7.629 1.00 91.81 139 THR A CA 1
ATOM 1094 C C . THR A 1 139 ? 3.157 -6.001 -6.602 1.00 91.81 139 THR A C 1
ATOM 1096 O O . THR A 1 139 ? 2.153 -6.631 -6.267 1.00 91.81 139 THR A O 1
ATOM 1099 N N . ILE A 1 140 ? 4.354 -6.219 -6.044 1.00 93.69 140 ILE A N 1
ATOM 1100 C CA . ILE A 1 140 ? 4.579 -7.195 -4.966 1.00 93.69 140 ILE A CA 1
ATOM 1101 C C . ILE A 1 140 ? 3.724 -6.844 -3.741 1.00 93.69 140 ILE A C 1
ATOM 1103 O O . ILE A 1 140 ? 2.997 -7.693 -3.225 1.00 93.69 140 ILE A O 1
ATOM 1107 N N . LEU A 1 141 ? 3.763 -5.591 -3.284 1.00 93.88 141 LEU A N 1
ATOM 1108 C CA . LEU A 1 141 ? 3.012 -5.169 -2.098 1.00 93.88 141 LEU A CA 1
ATOM 1109 C C . LEU A 1 141 ? 1.491 -5.223 -2.318 1.00 93.88 141 LEU A C 1
ATOM 1111 O O . LEU A 1 141 ? 0.757 -5.606 -1.406 1.00 93.88 141 LEU A O 1
ATOM 1115 N N . GLN A 1 142 ? 1.012 -4.906 -3.524 1.00 93.69 142 GLN A N 1
ATOM 1116 C CA . GLN A 1 142 ? -0.400 -5.034 -3.898 1.00 93.69 142 GLN A CA 1
ATOM 1117 C C . GLN A 1 142 ? -0.849 -6.503 -3.967 1.00 93.69 142 GLN A C 1
ATOM 1119 O O . GLN A 1 142 ? -1.987 -6.820 -3.625 1.00 93.69 142 GLN A O 1
ATOM 1124 N N . ALA A 1 143 ? 0.037 -7.428 -4.351 1.00 94.12 143 ALA A N 1
ATOM 1125 C CA . ALA A 1 143 ? -0.268 -8.856 -4.301 1.00 94.12 143 ALA A CA 1
ATOM 1126 C C . ALA A 1 143 ? -0.490 -9.334 -2.855 1.00 94.12 143 ALA A C 1
ATOM 1128 O O . ALA A 1 143 ? -1.435 -10.075 -2.587 1.00 94.12 143 ALA A O 1
ATOM 1129 N N . PHE A 1 144 ? 0.317 -8.857 -1.902 1.00 94.75 144 PHE A N 1
ATOM 1130 C CA . PHE A 1 144 ? 0.119 -9.157 -0.479 1.00 94.75 144 PHE A CA 1
ATOM 1131 C C . PHE A 1 144 ? -1.109 -8.454 0.119 1.00 94.75 144 PHE A C 1
ATOM 1133 O O . PHE A 1 144 ? -1.805 -9.039 0.953 1.00 94.75 144 PHE A O 1
ATOM 1140 N N . SER A 1 145 ? -1.421 -7.230 -0.323 1.00 93.50 145 SER A N 1
ATOM 1141 C CA . SER A 1 145 ? -2.606 -6.487 0.135 1.00 93.50 145 SER A CA 1
ATOM 1142 C C . SER A 1 145 ? -3.927 -7.126 -0.316 1.00 93.50 145 SER A C 1
ATOM 1144 O O . SER A 1 145 ? -4.949 -6.988 0.367 1.00 93.50 145 SER A O 1
ATOM 1146 N N . PHE A 1 146 ? -3.899 -7.877 -1.424 1.00 94.88 146 PHE A N 1
ATOM 1147 C CA . PHE A 1 146 ? -5.058 -8.536 -2.025 1.00 94.88 146 PHE A CA 1
ATOM 1148 C C . PHE A 1 146 ? -5.849 -9.390 -1.026 1.00 94.88 146 PHE A C 1
ATOM 1150 O O . PHE A 1 146 ? -7.081 -9.381 -1.053 1.00 94.88 146 PHE A O 1
ATOM 1157 N N . TYR A 1 147 ? -5.156 -10.086 -0.115 1.00 95.12 147 TYR A N 1
ATOM 1158 C CA . TYR A 1 147 ? -5.776 -10.938 0.903 1.00 95.12 147 TYR A CA 1
ATOM 1159 C C . TYR A 1 147 ? -6.801 -10.172 1.754 1.00 95.12 147 TYR A C 1
ATOM 1161 O O . TYR A 1 147 ? -7.962 -10.574 1.843 1.00 95.12 147 TYR A O 1
ATOM 1169 N N . HIS A 1 148 ? -6.402 -9.035 2.335 1.00 95.38 148 HIS A N 1
ATOM 1170 C CA . HIS A 1 148 ? -7.274 -8.247 3.215 1.00 95.38 148 HIS A CA 1
ATOM 1171 C C . HIS A 1 148 ? -8.340 -7.470 2.450 1.00 95.38 148 HIS A C 1
ATOM 1173 O O . HIS A 1 148 ? -9.468 -7.347 2.933 1.00 95.38 148 HIS A O 1
ATOM 1179 N N . MET A 1 149 ? -8.026 -7.001 1.241 1.00 96.38 149 MET A N 1
ATOM 1180 C CA . MET A 1 149 ? -9.009 -6.345 0.375 1.00 96.38 149 MET A CA 1
ATOM 1181 C C . MET A 1 149 ? -10.140 -7.313 -0.003 1.00 96.38 149 MET A C 1
ATOM 1183 O O . MET A 1 149 ? -11.316 -7.002 0.193 1.00 96.38 149 MET A O 1
ATOM 1187 N N . CYS A 1 150 ? -9.805 -8.532 -0.437 1.00 96.38 150 CYS A N 1
ATOM 1188 C CA . CYS A 1 150 ? -10.795 -9.568 -0.738 1.00 96.38 150 CYS A CA 1
ATOM 1189 C C . CYS A 1 150 ? -11.586 -10.007 0.491 1.00 96.38 150 CYS A C 1
ATOM 1191 O O . CYS A 1 150 ? -12.809 -10.150 0.416 1.00 96.38 150 CYS A O 1
ATOM 1193 N N . LEU A 1 151 ? -10.908 -10.204 1.625 1.00 95.69 151 LEU A N 1
ATOM 1194 C CA . LEU A 1 151 ? -11.556 -10.564 2.883 1.00 95.69 151 LEU A CA 1
ATOM 1195 C C . LEU A 1 151 ? -12.605 -9.516 3.278 1.00 95.69 151 LEU A C 1
ATOM 1197 O O . LEU A 1 151 ? -13.737 -9.867 3.616 1.00 95.69 151 LEU A O 1
ATOM 1201 N N . THR A 1 152 ? -12.251 -8.233 3.168 1.00 96.38 152 THR A N 1
ATOM 1202 C CA . THR A 1 152 ? -13.142 -7.105 3.462 1.00 96.38 152 THR A CA 1
ATOM 1203 C C . THR A 1 152 ? -14.358 -7.102 2.545 1.00 96.38 152 THR A C 1
ATOM 1205 O O . THR A 1 152 ? -15.490 -7.024 3.022 1.00 96.38 152 THR A O 1
ATOM 1208 N N . VAL A 1 153 ? -14.154 -7.264 1.237 1.00 96.62 153 VAL A N 1
ATOM 1209 C CA . VAL A 1 153 ? -15.258 -7.272 0.268 1.00 96.62 153 VAL A CA 1
ATOM 1210 C C . VAL A 1 153 ? -16.181 -8.472 0.462 1.00 96.62 153 VAL A C 1
ATOM 1212 O O . VAL A 1 153 ? -17.403 -8.317 0.489 1.00 96.62 153 VAL A O 1
ATOM 1215 N N . ASN A 1 154 ? -15.632 -9.671 0.666 1.00 96.31 154 ASN A N 1
ATOM 1216 C CA . ASN A 1 154 ? -16.454 -10.856 0.897 1.00 96.31 154 ASN A CA 1
ATOM 1217 C C . ASN A 1 154 ? -17.254 -10.745 2.203 1.00 96.31 154 ASN A C 1
ATOM 1219 O O . ASN A 1 154 ? -18.434 -11.094 2.230 1.00 96.31 154 ASN A O 1
ATOM 1223 N N . TYR A 1 155 ? -16.654 -10.199 3.263 1.00 95.12 155 TYR A N 1
ATOM 1224 C CA . TYR A 1 155 ? -17.365 -9.937 4.511 1.00 95.12 155 TYR A CA 1
ATOM 1225 C C . TYR A 1 155 ? -18.513 -8.941 4.307 1.00 95.12 155 TYR A C 1
ATOM 1227 O O . TYR A 1 155 ? -19.634 -9.213 4.739 1.00 95.12 155 TYR A O 1
ATOM 1235 N N . GLY A 1 156 ? -18.271 -7.834 3.595 1.00 93.31 156 GLY A N 1
ATOM 1236 C CA . GLY A 1 156 ? -19.307 -6.849 3.279 1.00 93.31 156 GLY A CA 1
ATOM 1237 C C . GLY A 1 156 ? -20.455 -7.432 2.453 1.00 93.31 156 GLY A C 1
ATOM 1238 O O . GLY A 1 156 ? -21.622 -7.139 2.713 1.00 93.31 156 GLY A O 1
ATOM 1239 N N . ARG A 1 157 ? -20.144 -8.330 1.511 1.00 95.00 157 ARG A N 1
ATOM 1240 C CA . ARG A 1 157 ? -21.142 -9.049 0.710 1.00 95.00 157 ARG A CA 1
ATOM 1241 C C . ARG A 1 157 ? -22.027 -9.944 1.576 1.00 95.00 157 ARG A C 1
ATOM 1243 O O . ARG A 1 157 ? -23.245 -9.869 1.458 1.00 95.00 157 ARG A O 1
ATOM 1250 N N . ILE A 1 158 ? -21.427 -10.760 2.446 1.00 94.31 158 ILE A N 1
ATOM 1251 C CA . ILE A 1 158 ? -22.155 -11.703 3.316 1.00 94.31 158 ILE A CA 1
ATOM 1252 C C . ILE A 1 158 ? -23.108 -10.965 4.265 1.00 94.31 158 ILE A C 1
ATOM 1254 O O . ILE A 1 158 ? -24.211 -11.439 4.513 1.00 94.31 158 ILE A O 1
ATOM 1258 N N . HIS A 1 159 ? -22.715 -9.789 4.756 1.00 90.44 159 HIS A N 1
ATOM 1259 C CA . HIS A 1 159 ? -23.511 -9.012 5.711 1.00 90.44 159 HIS A CA 1
ATOM 1260 C C . HIS A 1 159 ? -24.436 -7.979 5.044 1.00 90.44 159 HIS A C 1
ATOM 1262 O O . HIS A 1 159 ? -25.024 -7.144 5.729 1.00 90.44 159 HIS A O 1
ATOM 1268 N N . GLY A 1 160 ? -24.568 -8.002 3.712 1.00 89.56 160 GLY A N 1
ATOM 1269 C CA . GLY A 1 160 ? -25.476 -7.115 2.978 1.00 89.56 160 GLY A CA 1
ATOM 1270 C C . GLY A 1 160 ? -25.083 -5.634 3.009 1.00 89.56 160 GLY A C 1
ATOM 1271 O O . GLY A 1 160 ? -25.914 -4.760 2.762 1.00 89.56 160 GLY A O 1
ATOM 1272 N N . PHE A 1 161 ? -23.821 -5.324 3.311 1.00 90.69 161 PHE A N 1
ATOM 1273 C CA . PHE A 1 161 ? -23.339 -3.956 3.509 1.00 90.69 161 PHE A CA 1
ATOM 1274 C C . PHE A 1 161 ? -23.421 -3.098 2.243 1.00 90.69 161 PHE A C 1
ATOM 1276 O O . PHE A 1 161 ? -23.719 -1.909 2.320 1.00 90.69 161 PHE A O 1
ATOM 1283 N N . TYR A 1 162 ? -23.272 -3.718 1.076 1.00 88.38 162 TYR A N 1
ATOM 1284 C CA . TYR A 1 162 ? -23.446 -3.062 -0.222 1.00 88.38 162 TYR A CA 1
ATOM 1285 C C . TYR A 1 162 ? -24.916 -2.834 -0.611 1.00 88.38 162 TYR A C 1
ATOM 1287 O O . TYR A 1 162 ? -25.189 -2.090 -1.547 1.00 88.38 162 TYR A O 1
ATOM 1295 N N . PHE A 1 163 ? -25.863 -3.445 0.108 1.00 88.56 163 PHE A N 1
ATOM 1296 C CA . PHE A 1 163 ? -27.294 -3.455 -0.220 1.00 88.56 163 PHE A CA 1
ATOM 1297 C C . PHE A 1 163 ? -28.145 -2.744 0.843 1.00 88.56 163 PHE A C 1
ATOM 1299 O O . PHE A 1 163 ? -29.306 -3.079 1.056 1.00 88.56 163 PHE A O 1
ATOM 1306 N N . GLY A 1 164 ? -27.565 -1.760 1.537 1.00 80.56 164 GLY A N 1
ATOM 1307 C CA . GLY A 1 164 ? -28.299 -0.891 2.462 1.00 80.56 164 GLY A CA 1
ATOM 1308 C C . GLY A 1 164 ? -28.323 -1.341 3.924 1.00 80.56 164 GLY A C 1
ATOM 1309 O O . GLY A 1 164 ? -28.873 -0.618 4.753 1.00 80.56 164 GLY A O 1
ATOM 1310 N N . ALA A 1 165 ? -27.673 -2.453 4.292 1.00 83.25 165 ALA A N 1
ATOM 1311 C CA . ALA A 1 165 ? -27.591 -2.890 5.693 1.00 83.25 165 ALA A CA 1
ATOM 1312 C C . ALA A 1 165 ? -26.829 -1.902 6.606 1.00 83.25 165 ALA A C 1
ATOM 1314 O O . ALA A 1 165 ? -26.976 -1.939 7.827 1.00 83.25 165 ALA A O 1
ATOM 1315 N N . LEU A 1 166 ? -26.046 -0.982 6.028 1.00 83.31 166 LEU A N 1
ATOM 1316 C CA . LEU A 1 166 ? -25.319 0.053 6.767 1.00 83.31 166 LEU A CA 1
ATOM 1317 C C . LEU A 1 166 ? -26.193 1.214 7.255 1.00 83.31 166 LEU A C 1
ATOM 1319 O O . LEU A 1 166 ? -25.758 1.943 8.143 1.00 83.31 166 LEU A O 1
ATOM 1323 N N . SER A 1 167 ? -27.396 1.427 6.713 1.00 75.56 167 SER A N 1
ATOM 1324 C CA . SER A 1 167 ? -28.191 2.639 6.995 1.00 75.56 167 SER A CA 1
ATOM 1325 C C . SER A 1 167 ? -28.626 2.785 8.458 1.00 75.56 167 SER A C 1
ATOM 1327 O O . SER A 1 167 ? -28.962 3.882 8.888 1.00 75.56 167 SER A O 1
ATOM 1329 N N . ARG A 1 168 ? -28.585 1.698 9.240 1.00 72.25 168 ARG A N 1
ATOM 1330 C CA . ARG A 1 168 ? -29.000 1.670 10.653 1.00 72.25 168 ARG A CA 1
ATOM 1331 C C . ARG A 1 168 ? -27.835 1.684 11.651 1.00 72.25 168 ARG A C 1
ATOM 1333 O O . ARG A 1 168 ? -28.069 1.652 12.854 1.00 72.25 168 ARG A O 1
ATOM 1340 N N . ALA A 1 169 ? -26.588 1.690 11.181 1.00 76.50 169 ALA A N 1
ATOM 1341 C CA . ALA A 1 169 ? -25.406 1.613 12.038 1.00 76.50 169 ALA A CA 1
ATOM 1342 C C . ALA A 1 169 ? -24.885 2.999 12.454 1.00 76.50 169 ALA A C 1
ATOM 1344 O O . ALA A 1 169 ? -24.721 3.886 11.624 1.00 76.50 169 ALA A O 1
ATOM 1345 N N . THR A 1 170 ? -24.503 3.165 13.722 1.00 67.81 170 THR A N 1
ATOM 1346 C CA . THR A 1 170 ? -23.943 4.424 14.258 1.00 67.81 170 THR A CA 1
ATOM 1347 C C . THR A 1 170 ? -22.598 4.821 13.632 1.00 67.81 170 THR A C 1
ATOM 1349 O O . THR A 1 170 ? -22.324 6.005 13.477 1.00 67.81 170 THR A O 1
ATOM 1352 N N . ARG A 1 171 ? -21.770 3.853 13.207 1.00 79.62 171 ARG A N 1
ATOM 1353 C CA . ARG A 1 171 ? -20.499 4.080 12.475 1.00 79.62 171 ARG A CA 1
ATOM 1354 C C . ARG A 1 171 ? -20.606 3.820 10.967 1.00 79.62 171 ARG A C 1
ATOM 1356 O O . ARG A 1 171 ? -19.620 3.477 10.315 1.00 79.62 171 ARG A O 1
ATOM 1363 N N . SER A 1 172 ? -21.809 3.976 10.414 1.00 81.38 172 SER A N 1
ATOM 1364 C CA . SER A 1 172 ? -22.106 3.721 9.000 1.00 81.38 172 SER A CA 1
ATOM 1365 C C . SER A 1 172 ? -21.148 4.413 8.012 1.00 81.38 172 SER A C 1
ATOM 1367 O O . SER A 1 172 ? -20.641 3.720 7.132 1.00 81.38 172 SER A O 1
ATOM 1369 N N . PRO A 1 173 ? -20.773 5.703 8.167 1.00 89.69 173 PRO A N 1
ATOM 1370 C CA . PRO A 1 173 ? -19.895 6.364 7.196 1.00 89.69 173 PRO A CA 1
ATOM 1371 C C . PRO A 1 173 ? -18.506 5.719 7.085 1.00 89.69 173 PRO A C 1
ATOM 1373 O O . PRO A 1 173 ? -18.020 5.475 5.984 1.00 89.69 173 PRO A O 1
ATOM 1376 N N . PHE A 1 174 ? -17.882 5.370 8.214 1.00 92.69 174 PHE A N 1
ATOM 1377 C CA . PHE A 1 174 ? -16.560 4.735 8.222 1.00 92.69 174 PHE A CA 1
ATOM 1378 C C . PHE A 1 174 ? -16.601 3.309 7.676 1.00 92.69 174 PHE A C 1
ATOM 1380 O O . PHE A 1 174 ? -15.734 2.916 6.897 1.00 92.69 174 PHE A O 1
ATOM 1387 N N . ALA A 1 175 ? -17.646 2.549 8.011 1.00 92.25 175 ALA A N 1
ATOM 1388 C CA . ALA A 1 175 ? -17.855 1.240 7.409 1.00 92.25 175 ALA A CA 1
ATOM 1389 C C . ALA A 1 175 ? -18.032 1.355 5.882 1.00 92.25 175 ALA A C 1
ATOM 1391 O O . ALA A 1 175 ? -17.402 0.602 5.141 1.00 92.25 175 ALA A O 1
ATOM 1392 N N . ALA A 1 176 ? -18.810 2.329 5.399 1.00 92.94 176 ALA A N 1
ATOM 1393 C CA . ALA A 1 176 ? -19.012 2.553 3.969 1.00 92.94 176 ALA A CA 1
ATOM 1394 C C . ALA A 1 176 ? -17.698 2.896 3.252 1.00 92.94 176 ALA A C 1
ATOM 1396 O O . ALA A 1 176 ? -17.424 2.337 2.191 1.00 92.94 176 ALA A O 1
ATOM 1397 N N . LEU A 1 177 ? -16.853 3.739 3.855 1.00 95.31 177 LEU A N 1
ATOM 1398 C CA . LEU A 1 177 ? -15.519 4.055 3.335 1.00 95.31 177 LEU A CA 1
ATOM 1399 C C . LEU A 1 177 ? -14.612 2.817 3.279 1.00 95.31 177 LEU A C 1
ATOM 1401 O O . LEU A 1 177 ? -13.972 2.583 2.256 1.00 95.31 177 LEU A O 1
ATOM 1405 N N . MET A 1 178 ? -14.606 1.984 4.326 1.00 96.12 178 MET A N 1
ATOM 1406 C CA . MET A 1 178 ? -13.778 0.774 4.381 1.00 96.12 178 MET A CA 1
ATOM 1407 C C . MET A 1 178 ? -14.187 -0.240 3.301 1.00 96.12 178 MET A C 1
ATOM 1409 O O . MET A 1 178 ? -13.367 -0.665 2.487 1.00 96.12 178 MET A O 1
ATOM 1413 N N . PHE A 1 179 ? -15.470 -0.615 3.270 1.00 96.06 179 PHE A N 1
ATOM 1414 C CA . PHE A 1 179 ? -15.990 -1.607 2.323 1.00 96.06 179 PHE A CA 1
ATOM 1415 C C . PHE A 1 179 ? -16.031 -1.082 0.887 1.00 96.06 179 PHE A C 1
ATOM 1417 O O . PHE A 1 179 ? -15.800 -1.853 -0.048 1.00 96.06 179 PHE A O 1
ATOM 1424 N N . GLY A 1 180 ? -16.316 0.211 0.710 1.00 95.44 180 GLY A N 1
ATOM 1425 C CA . GLY A 1 180 ? -16.313 0.892 -0.580 1.00 95.44 180 GLY A CA 1
ATOM 1426 C C . GLY A 1 180 ? -14.906 1.047 -1.148 1.00 95.44 180 GLY A C 1
ATOM 1427 O O . GLY A 1 180 ? -14.691 0.722 -2.311 1.00 95.44 180 GLY A O 1
ATOM 1428 N N . GLY A 1 181 ? -13.932 1.444 -0.323 1.00 96.81 181 GLY A N 1
ATOM 1429 C CA . GLY A 1 181 ? -12.522 1.530 -0.706 1.00 96.81 181 GLY A CA 1
ATOM 1430 C C . GLY A 1 181 ? -11.959 0.179 -1.144 1.00 96.81 181 GLY A C 1
ATOM 1431 O O . GLY A 1 181 ? -11.370 0.080 -2.218 1.00 96.81 181 GLY A O 1
ATOM 1432 N N . ALA A 1 182 ? -12.228 -0.888 -0.383 1.00 97.50 182 ALA A N 1
ATOM 1433 C CA . ALA A 1 182 ? -11.798 -2.239 -0.753 1.00 97.50 182 ALA A CA 1
ATOM 1434 C C . ALA A 1 182 ? -12.449 -2.740 -2.058 1.00 97.50 182 ALA A C 1
ATOM 1436 O O . ALA A 1 182 ? -11.782 -3.355 -2.893 1.00 97.50 182 ALA A O 1
ATOM 1437 N N . LEU A 1 183 ? -13.740 -2.451 -2.267 1.00 97.25 183 LEU A N 1
ATOM 1438 C CA . LEU A 1 183 ? -14.445 -2.815 -3.499 1.00 97.25 183 LEU A CA 1
ATOM 1439 C C . LEU A 1 183 ? -13.911 -2.039 -4.711 1.00 97.25 183 LEU A C 1
ATOM 1441 O O . LEU A 1 183 ? -13.651 -2.637 -5.755 1.00 97.25 183 LEU A O 1
ATOM 1445 N N . ALA A 1 184 ? -13.710 -0.726 -4.564 1.00 97.50 184 ALA A N 1
ATOM 1446 C CA . ALA A 1 184 ? -13.124 0.119 -5.597 1.00 97.50 184 ALA A CA 1
ATOM 1447 C C . ALA A 1 184 ? -11.717 -0.365 -5.967 1.00 97.50 184 ALA A C 1
ATOM 1449 O O . ALA A 1 184 ? -11.408 -0.490 -7.150 1.00 97.50 184 ALA A O 1
ATOM 1450 N N . TRP A 1 185 ? -10.898 -0.717 -4.972 1.00 97.69 185 TRP A N 1
ATOM 1451 C CA . TRP A 1 185 ? -9.564 -1.272 -5.189 1.00 97.69 185 TRP A CA 1
ATOM 1452 C C . TRP A 1 185 ? -9.610 -2.544 -6.049 1.00 97.69 185 TRP A C 1
ATOM 1454 O O . TRP A 1 185 ? -8.919 -2.609 -7.065 1.00 97.69 185 TRP A O 1
ATOM 1464 N N . LEU A 1 186 ? -10.474 -3.518 -5.721 1.00 96.62 186 LEU A N 1
ATOM 1465 C CA . LEU A 1 186 ? -10.613 -4.746 -6.520 1.00 96.62 186 LEU A CA 1
ATOM 1466 C C . LEU A 1 186 ? -11.073 -4.466 -7.949 1.00 96.62 186 LEU A C 1
ATOM 1468 O O . LEU A 1 186 ? -10.556 -5.068 -8.890 1.00 96.62 186 LEU A O 1
ATOM 1472 N N . PHE A 1 187 ? -12.026 -3.551 -8.115 1.00 95.81 187 PHE A N 1
ATOM 1473 C CA . PHE A 1 187 ? -12.506 -3.159 -9.433 1.00 95.81 187 PHE A CA 1
ATOM 1474 C C . PHE A 1 187 ? -11.384 -2.543 -10.278 1.00 95.81 187 PHE A C 1
ATOM 1476 O O . PHE A 1 187 ? -11.188 -2.942 -11.426 1.00 95.81 187 PHE A O 1
ATOM 1483 N N . ILE A 1 188 ? -10.594 -1.630 -9.705 1.00 95.19 188 ILE A N 1
ATOM 1484 C CA . ILE A 1 188 ? -9.462 -1.007 -10.399 1.00 95.19 188 ILE A CA 1
ATOM 1485 C C . ILE A 1 188 ? -8.409 -2.063 -10.758 1.00 95.19 188 ILE A C 1
ATOM 1487 O O . ILE A 1 188 ? -7.978 -2.107 -11.908 1.00 95.19 188 ILE A O 1
ATOM 1491 N N . VAL A 1 189 ? -8.039 -2.961 -9.835 1.00 93.69 189 VAL A N 1
ATOM 1492 C CA . VAL A 1 189 ? -7.096 -4.061 -10.123 1.00 93.69 189 VAL A CA 1
ATOM 1493 C C . VAL A 1 189 ? -7.603 -4.945 -11.266 1.00 93.69 189 VAL A C 1
ATOM 1495 O O . VAL A 1 189 ? -6.838 -5.261 -12.177 1.00 93.69 189 VAL A O 1
ATOM 1498 N N . ALA A 1 190 ? -8.890 -5.302 -11.273 1.00 92.69 190 ALA A N 1
ATOM 1499 C CA . ALA A 1 190 ? -9.485 -6.100 -12.344 1.00 92.69 190 ALA A CA 1
ATOM 1500 C C . ALA A 1 190 ? -9.427 -5.379 -13.702 1.00 92.69 190 ALA A C 1
ATOM 1502 O O . ALA A 1 190 ? -9.025 -5.974 -14.706 1.00 92.69 190 ALA A O 1
ATOM 1503 N N . MET A 1 191 ? -9.756 -4.084 -13.733 1.00 91.62 191 MET A N 1
ATOM 1504 C CA . MET A 1 191 ? -9.678 -3.261 -14.944 1.00 91.62 191 MET A CA 1
ATOM 1505 C C . MET A 1 191 ? -8.241 -3.108 -15.452 1.00 91.62 191 MET A C 1
ATOM 1507 O O . MET A 1 191 ? -8.015 -3.120 -16.661 1.00 91.62 191 MET A O 1
ATOM 1511 N N . MET A 1 192 ? -7.269 -3.027 -14.543 1.00 89.88 192 MET A N 1
ATOM 1512 C CA . MET A 1 192 ? -5.838 -2.960 -14.844 1.00 89.88 192 MET A CA 1
ATOM 1513 C C . MET A 1 192 ? -5.264 -4.291 -15.340 1.00 89.88 192 MET A C 1
ATOM 1515 O O . MET A 1 192 ? -4.391 -4.305 -16.208 1.00 89.88 192 MET A O 1
ATOM 1519 N N . ALA A 1 193 ? -5.776 -5.423 -14.853 1.00 89.00 193 ALA A N 1
ATOM 1520 C CA . ALA A 1 193 ? -5.341 -6.750 -15.282 1.00 89.00 193 ALA A CA 1
ATOM 1521 C C . ALA A 1 193 ? -5.626 -7.007 -16.772 1.00 89.00 193 ALA A C 1
ATOM 1523 O O . ALA A 1 193 ? -4.811 -7.623 -17.455 1.00 89.00 193 ALA A O 1
ATOM 1524 N N . VAL A 1 194 ? -6.743 -6.512 -17.315 1.00 87.31 194 VAL A N 1
ATOM 1525 C CA . VAL A 1 194 ? -7.129 -6.738 -18.720 1.00 87.31 194 VAL A CA 1
ATOM 1526 C C . VAL A 1 194 ? -6.078 -6.245 -19.733 1.00 87.31 194 VAL A C 1
ATOM 1528 O O . VAL A 1 194 ? -5.652 -7.054 -20.565 1.00 87.31 194 VAL A O 1
ATOM 1531 N N . PRO A 1 195 ? -5.635 -4.968 -19.730 1.00 84.81 195 PRO A N 1
ATOM 1532 C CA . PRO A 1 195 ? -4.602 -4.502 -20.652 1.00 84.81 195 PRO A CA 1
ATOM 1533 C C . PRO A 1 195 ? -3.263 -5.210 -20.422 1.00 84.81 195 PRO A C 1
ATOM 1535 O O . PRO A 1 195 ? -2.609 -5.544 -21.406 1.00 84.81 195 PRO A O 1
ATOM 1538 N N . ILE A 1 196 ? -2.896 -5.517 -19.171 1.00 83.56 196 ILE A N 1
ATOM 1539 C CA . ILE A 1 196 ? -1.660 -6.250 -18.838 1.00 83.56 196 ILE A CA 1
ATOM 1540 C C . ILE A 1 196 ? -1.682 -7.668 -19.429 1.00 83.56 196 ILE A C 1
ATOM 1542 O O . ILE A 1 196 ? -0.741 -8.101 -20.090 1.00 83.56 196 ILE A O 1
ATOM 1546 N N . ILE A 1 197 ? -2.779 -8.405 -19.256 1.00 86.50 197 ILE A N 1
ATOM 1547 C CA . ILE A 1 197 ? -2.920 -9.759 -19.807 1.00 86.50 197 ILE A CA 1
ATOM 1548 C C . ILE A 1 197 ? -2.909 -9.714 -21.339 1.00 86.50 197 ILE A C 1
ATOM 1550 O O . ILE A 1 197 ? -2.299 -10.572 -21.980 1.00 86.50 197 ILE A O 1
ATOM 1554 N N . ARG A 1 198 ? -3.563 -8.714 -21.946 1.00 85.12 198 ARG A N 1
ATOM 1555 C CA . ARG A 1 198 ? -3.571 -8.536 -23.405 1.00 85.12 198 ARG A CA 1
ATOM 1556 C C . ARG A 1 198 ? -2.167 -8.282 -23.949 1.00 85.12 198 ARG A C 1
ATOM 1558 O O . ARG A 1 198 ? -1.802 -8.926 -24.930 1.00 85.12 198 ARG A O 1
ATOM 1565 N N . THR A 1 199 ? -1.374 -7.413 -23.318 1.00 80.12 199 THR A N 1
ATOM 1566 C CA . THR A 1 199 ? 0.002 -7.142 -23.765 1.00 80.12 199 THR A CA 1
ATOM 1567 C C . THR A 1 199 ? 0.882 -8.386 -23.655 1.00 80.12 199 THR A C 1
ATOM 1569 O O . THR A 1 199 ? 1.561 -8.722 -24.627 1.00 80.12 199 THR A O 1
ATOM 1572 N N . ILE A 1 200 ? 0.799 -9.132 -22.546 1.00 80.62 200 ILE A N 1
ATOM 1573 C CA . ILE A 1 200 ? 1.551 -10.385 -22.350 1.00 80.62 200 ILE A CA 1
ATOM 1574 C C . ILE A 1 200 ? 1.176 -11.427 -23.413 1.00 80.62 200 ILE A C 1
ATOM 1576 O O . ILE A 1 200 ? 2.058 -11.962 -24.085 1.00 80.62 200 ILE A O 1
ATOM 1580 N N . ARG A 1 201 ? -0.123 -11.683 -23.628 1.00 82.19 201 ARG A N 1
ATOM 1581 C CA . ARG A 1 201 ? -0.588 -12.685 -24.608 1.00 82.19 201 ARG A CA 1
ATOM 1582 C C . ARG A 1 201 ? -0.163 -12.355 -26.035 1.00 82.19 201 ARG A C 1
ATOM 1584 O O . ARG A 1 201 ? 0.189 -13.256 -26.786 1.00 82.19 201 ARG A O 1
ATOM 1591 N N . THR A 1 202 ? -0.163 -11.077 -26.415 1.00 69.75 202 THR A N 1
ATOM 1592 C CA . THR A 1 202 ? 0.259 -10.675 -27.767 1.00 69.75 202 THR A CA 1
ATOM 1593 C C . THR A 1 202 ? 1.757 -10.822 -28.025 1.00 69.75 202 THR A C 1
ATOM 1595 O O . THR A 1 202 ? 2.145 -10.885 -29.185 1.00 69.75 202 THR A O 1
ATOM 1598 N N . ARG A 1 203 ? 2.596 -10.897 -26.983 1.00 64.38 203 ARG A N 1
ATOM 1599 C CA . ARG A 1 203 ? 4.047 -11.111 -27.122 1.00 64.38 203 ARG A CA 1
ATOM 1600 C C . ARG A 1 203 ? 4.399 -12.574 -27.419 1.00 64.38 203 ARG A C 1
ATOM 1602 O O . ARG A 1 203 ? 5.465 -12.840 -27.953 1.00 64.38 203 ARG A O 1
ATOM 1609 N N . GLY A 1 204 ? 3.508 -13.502 -27.065 1.00 56.91 204 GLY A N 1
ATOM 1610 C CA . GLY A 1 204 ? 3.720 -14.945 -27.179 1.00 56.91 204 GLY A CA 1
ATOM 1611 C C . GLY A 1 204 ? 3.209 -15.589 -28.467 1.00 56.91 204 GLY A C 1
ATOM 1612 O O . GLY A 1 204 ? 3.272 -16.807 -28.558 1.00 56.91 204 GLY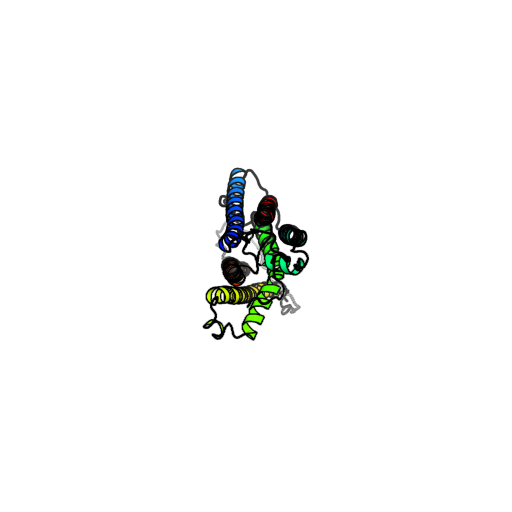 A O 1
ATOM 1613 N N . LYS A 1 205 ? 2.691 -14.826 -29.441 1.00 51.72 205 LYS A N 1
ATOM 1614 C CA . LYS A 1 205 ? 2.449 -15.354 -30.790 1.00 51.72 205 LYS A CA 1
ATOM 1615 C C . LYS A 1 205 ? 3.719 -15.132 -31.616 1.00 51.72 205 LYS A C 1
ATOM 1617 O O . LYS A 1 205 ? 3.988 -13.977 -31.950 1.00 51.72 205 LYS A O 1
ATOM 1622 N N . PRO A 1 206 ? 4.509 -16.177 -31.925 1.00 47.50 206 PRO A N 1
ATOM 1623 C CA . PRO A 1 206 ? 5.475 -16.076 -33.005 1.00 47.50 206 PRO A CA 1
ATOM 1624 C C . PRO A 1 206 ? 4.680 -15.694 -34.252 1.00 47.50 206 PRO A C 1
ATOM 1626 O O . PRO A 1 206 ? 3.597 -16.234 -34.475 1.00 47.50 206 PRO A O 1
ATOM 1629 N N . ASN A 1 207 ? 5.176 -14.737 -35.029 1.00 48.19 207 ASN A N 1
ATOM 1630 C CA . ASN A 1 207 ? 4.679 -14.556 -36.383 1.00 48.19 207 ASN A CA 1
ATOM 1631 C C . ASN A 1 207 ? 4.952 -15.873 -37.123 1.00 48.19 207 ASN A C 1
ATOM 1633 O O . ASN A 1 207 ? 6.077 -16.092 -37.568 1.00 48.19 207 ASN A O 1
ATOM 1637 N N . GLU A 1 208 ? 3.956 -16.757 -37.210 1.00 45.91 208 GLU A N 1
ATOM 1638 C CA . GLU A 1 208 ? 3.862 -17.714 -38.307 1.00 45.91 208 GLU A CA 1
ATOM 1639 C C . GLU A 1 208 ? 3.818 -16.856 -39.567 1.00 45.91 208 GLU A C 1
ATOM 1641 O O . GLU A 1 208 ? 2.790 -16.280 -39.920 1.00 45.91 208 GLU A O 1
ATOM 1646 N N . LYS A 1 209 ? 4.992 -16.650 -40.165 1.00 48.16 209 LYS A N 1
ATOM 1647 C CA . LYS A 1 209 ? 5.056 -16.233 -41.553 1.00 48.16 209 LYS A CA 1
ATOM 1648 C C . LYS A 1 209 ? 4.459 -17.385 -42.346 1.00 48.16 209 LYS A C 1
ATOM 1650 O O . LYS A 1 209 ? 4.911 -18.517 -42.205 1.00 48.16 209 LYS A O 1
ATOM 1655 N N . GLU A 1 210 ? 3.424 -17.064 -43.111 1.00 44.09 210 GLU A N 1
ATOM 1656 C CA . GLU A 1 210 ? 2.959 -17.840 -44.252 1.00 44.09 210 GLU A CA 1
ATOM 1657 C C . GLU A 1 210 ? 4.167 -18.250 -45.100 1.00 44.09 210 GLU A C 1
ATOM 1659 O O . GLU A 1 210 ? 4.716 -17.445 -45.853 1.00 44.09 210 GLU A O 1
ATOM 1664 N N . ASP A 1 211 ? 4.591 -19.501 -44.958 1.00 51.44 211 ASP A N 1
ATOM 1665 C CA . ASP A 1 211 ? 5.252 -20.216 -46.036 1.00 51.44 211 ASP A CA 1
ATOM 1666 C C . ASP A 1 211 ? 4.145 -20.659 -46.994 1.00 51.44 211 ASP A C 1
ATOM 1668 O O . ASP A 1 211 ? 3.590 -21.745 -46.843 1.00 51.44 211 ASP A O 1
ATOM 1672 N N . ASP A 1 212 ? 3.791 -19.813 -47.964 1.00 46.41 212 ASP A N 1
ATOM 1673 C CA . ASP A 1 212 ? 3.207 -20.330 -49.198 1.00 46.41 212 ASP A CA 1
ATOM 1674 C C . ASP A 1 212 ? 3.407 -19.410 -50.411 1.00 46.41 212 ASP A C 1
ATOM 1676 O O . ASP A 1 212 ? 3.448 -18.186 -50.312 1.00 46.41 212 ASP A O 1
ATOM 1680 N N . ALA A 1 213 ? 3.464 -20.069 -51.569 1.00 42.41 213 ALA A N 1
ATOM 1681 C CA . ALA A 1 213 ? 3.569 -19.570 -52.940 1.00 42.41 213 ALA A CA 1
ATOM 1682 C C . ALA A 1 213 ? 4.963 -19.159 -53.458 1.00 42.41 213 ALA A C 1
ATOM 1684 O O . ALA A 1 213 ? 5.393 -18.009 -53.386 1.00 42.41 213 ALA A O 1
ATOM 1685 N N . GLY A 1 214 ? 5.601 -20.095 -54.175 1.00 37.91 214 GLY A N 1
ATOM 1686 C CA . GLY A 1 214 ? 6.655 -19.716 -55.120 1.00 37.91 214 GLY A CA 1
ATOM 1687 C C . GLY A 1 214 ? 7.373 -20.787 -55.939 1.00 37.91 214 GLY A C 1
ATOM 1688 O O . GLY A 1 214 ? 8.276 -20.431 -56.688 1.00 37.91 214 GLY A O 1
ATOM 1689 N N . ALA A 1 215 ? 7.016 -22.071 -55.864 1.00 43.09 215 ALA A N 1
ATOM 1690 C CA . ALA A 1 215 ? 7.580 -23.080 -56.761 1.00 43.09 215 ALA A CA 1
ATOM 1691 C C . ALA A 1 215 ? 6.961 -22.981 -58.171 1.00 43.09 215 ALA A C 1
ATOM 1693 O O . ALA A 1 215 ? 5.870 -23.492 -58.413 1.00 43.09 215 ALA A O 1
ATOM 1694 N N . LYS A 1 216 ? 7.679 -22.379 -59.127 1.00 43.34 216 LYS A N 1
ATOM 1695 C CA . LYS A 1 216 ? 7.550 -22.700 -60.559 1.00 43.34 216 LYS A CA 1
ATOM 1696 C C . LYS A 1 216 ? 8.929 -22.744 -61.200 1.00 43.34 216 LYS A C 1
ATOM 1698 O O . LYS A 1 216 ? 9.652 -21.754 -61.230 1.00 43.34 216 LYS A O 1
ATOM 1703 N N . GLY A 1 217 ? 9.280 -23.934 -61.673 1.00 34.28 217 GLY A N 1
ATOM 1704 C CA . GLY A 1 217 ? 10.522 -24.208 -62.370 1.00 34.28 217 GLY A CA 1
ATOM 1705 C C . GLY A 1 217 ? 10.466 -23.936 -63.873 1.00 34.28 217 GLY A C 1
ATOM 1706 O O . GLY A 1 217 ? 9.398 -23.870 -64.473 1.00 34.28 217 GLY A O 1
ATOM 1707 N N . SER A 1 218 ? 11.683 -23.897 -64.423 1.00 32.41 218 SER A N 1
ATOM 1708 C CA . SER A 1 218 ? 12.100 -24.288 -65.776 1.00 32.41 218 SER A CA 1
ATOM 1709 C C . SER A 1 218 ? 11.565 -23.497 -66.978 1.00 32.41 218 SER A C 1
ATOM 1711 O O . SER A 1 218 ? 10.407 -23.632 -67.357 1.00 32.41 218 SER A O 1
ATOM 1713 N N . MET A 1 219 ? 12.478 -22.803 -67.676 1.00 28.66 219 MET A N 1
ATOM 1714 C CA . MET A 1 219 ? 13.045 -23.222 -68.983 1.00 28.66 219 MET A CA 1
ATOM 1715 C C . MET A 1 219 ? 13.423 -21.994 -69.847 1.00 28.66 219 MET A C 1
ATOM 1717 O O . MET A 1 219 ? 12.580 -21.157 -70.150 1.00 28.66 219 MET A O 1
ATOM 1721 N N . SER A 1 220 ? 14.701 -21.884 -70.235 1.00 32.84 220 SER A N 1
ATOM 1722 C CA . SER A 1 220 ? 15.203 -21.007 -71.320 1.00 32.84 220 SER A CA 1
ATOM 1723 C C . SER A 1 220 ? 15.237 -21.800 -72.652 1.00 32.84 220 SER A C 1
ATOM 1725 O O . SER A 1 220 ? 14.806 -22.959 -72.627 1.00 32.84 220 SER A O 1
ATOM 1727 N N . PRO A 1 221 ? 15.811 -21.327 -73.789 1.00 44.31 221 PRO A N 1
ATOM 1728 C CA . PRO A 1 221 ? 16.245 -19.979 -74.214 1.00 44.31 221 PRO A CA 1
ATOM 1729 C C . PRO A 1 221 ? 15.810 -19.628 -75.669 1.00 44.31 221 PRO A C 1
ATOM 1731 O O . PRO A 1 221 ? 15.260 -20.470 -76.373 1.00 44.31 221 PRO A O 1
ATOM 1734 N N . LYS A 1 222 ? 16.106 -18.399 -76.130 1.00 32.53 222 LYS A N 1
ATOM 1735 C CA . LYS A 1 222 ? 16.488 -18.010 -77.519 1.00 32.53 222 LYS A CA 1
ATOM 1736 C C . LYS A 1 222 ? 16.789 -16.501 -77.516 1.00 32.53 222 LYS A C 1
ATOM 1738 O O . LYS A 1 222 ? 15.935 -15.724 -77.110 1.00 32.53 222 LYS A O 1
ATOM 1743 N N . GLU A 1 223 ? 18.057 -16.091 -77.564 1.00 33.69 223 GLU A N 1
ATOM 1744 C CA . GLU A 1 223 ? 18.830 -15.767 -78.782 1.00 33.69 223 GLU A CA 1
ATOM 1745 C C . GLU A 1 223 ? 18.135 -14.747 -79.692 1.00 33.69 223 GLU A C 1
ATOM 1747 O O . GLU A 1 223 ? 17.226 -15.104 -80.430 1.00 33.69 223 GLU A O 1
ATOM 1752 N N . GLU A 1 224 ? 18.613 -13.500 -79.642 1.00 34.97 224 GLU A N 1
ATOM 1753 C CA . GLU A 1 224 ? 18.994 -12.730 -80.832 1.00 34.97 224 GLU A CA 1
ATOM 1754 C C . GLU A 1 224 ? 19.956 -11.596 -80.424 1.00 34.97 224 GLU A C 1
ATOM 1756 O O . GLU A 1 224 ? 19.648 -10.728 -79.605 1.00 34.97 224 GLU A O 1
ATOM 1761 N N . GLU A 1 225 ? 21.173 -11.675 -80.964 1.00 34.22 225 GLU A N 1
ATOM 1762 C CA . GLU A 1 225 ? 22.213 -10.649 -80.949 1.00 34.22 225 GLU A CA 1
ATOM 1763 C C . GLU A 1 225 ? 21.822 -9.474 -81.852 1.00 34.22 225 GLU A C 1
ATOM 1765 O O . GLU A 1 225 ? 21.456 -9.676 -83.007 1.00 34.22 225 GLU A O 1
ATOM 1770 N N . CYS A 1 226 ? 22.033 -8.237 -81.391 1.00 28.48 226 CYS A N 1
ATOM 1771 C CA . CYS A 1 226 ? 22.310 -7.130 -82.304 1.00 28.48 226 CYS A CA 1
ATOM 1772 C C . CYS A 1 226 ? 23.186 -6.053 -81.634 1.00 28.48 226 CYS A C 1
ATOM 1774 O O . CYS A 1 226 ? 22.736 -5.253 -80.821 1.00 28.48 226 CYS A O 1
ATOM 1776 N N . LEU A 1 227 ? 24.476 -6.128 -81.965 1.00 31.80 227 LEU A N 1
ATOM 1777 C CA . LEU A 1 227 ? 25.495 -5.083 -82.138 1.00 31.80 227 LEU A CA 1
ATOM 1778 C C . LEU A 1 227 ? 25.276 -3.676 -81.513 1.00 31.80 227 LEU A C 1
ATOM 1780 O O . LEU A 1 227 ? 24.420 -2.897 -81.918 1.00 31.80 227 LEU A O 1
ATOM 1784 N N . LEU A 1 228 ? 26.205 -3.355 -80.601 1.00 37.47 228 LEU A N 1
ATOM 1785 C CA . LEU A 1 228 ? 26.734 -2.056 -80.125 1.00 37.47 228 LEU A CA 1
ATOM 1786 C C . LEU A 1 228 ? 26.641 -0.854 -81.116 1.00 37.47 228 LEU A C 1
ATOM 1788 O O . LEU A 1 228 ? 26.763 -1.068 -82.320 1.00 37.47 228 LEU A O 1
ATOM 1792 N N . PRO A 1 229 ? 26.580 0.423 -80.642 1.00 37.44 229 PRO A N 1
ATOM 1793 C CA . PRO A 1 229 ? 27.706 0.984 -79.891 1.00 37.44 229 PRO A CA 1
ATOM 1794 C C . PRO A 1 229 ? 27.417 1.925 -78.713 1.00 37.44 229 PRO A C 1
ATOM 1796 O O . PRO A 1 229 ? 26.411 2.609 -78.577 1.00 37.44 229 PRO A O 1
ATOM 1799 N N . LYS A 1 230 ? 28.453 1.959 -77.879 1.00 40.78 230 LYS A N 1
ATOM 1800 C CA . LYS A 1 230 ? 28.750 2.870 -76.784 1.00 40.78 230 LYS A CA 1
ATOM 1801 C C . LYS A 1 230 ? 28.855 4.312 -77.301 1.00 40.78 230 LYS A C 1
ATOM 1803 O O . LYS A 1 230 ? 29.811 4.647 -77.994 1.00 40.78 230 LYS A O 1
ATOM 1808 N N . SER A 1 231 ? 27.938 5.177 -76.882 1.00 34.91 231 SER A N 1
ATOM 1809 C CA . SER A 1 231 ? 28.125 6.631 -76.899 1.00 34.91 231 SER A CA 1
ATOM 1810 C C . SER A 1 231 ? 27.603 7.213 -75.593 1.00 34.91 231 SER A C 1
ATOM 1812 O O . SER A 1 231 ? 26.438 7.037 -75.242 1.00 34.91 231 SER A O 1
ATOM 1814 N N . GLY A 1 232 ? 28.491 7.873 -74.851 1.00 39.56 232 GLY A N 1
ATOM 1815 C CA . GLY A 1 232 ? 28.132 8.589 -73.640 1.00 39.56 232 GLY A CA 1
ATOM 1816 C C . GLY A 1 232 ? 27.226 9.773 -73.955 1.00 39.56 232 GLY A C 1
ATOM 1817 O O . GLY A 1 232 ? 27.539 10.588 -74.816 1.00 39.56 232 GLY A O 1
ATOM 1818 N N . ALA A 1 233 ? 26.139 9.886 -73.203 1.00 34.44 233 ALA A N 1
ATOM 1819 C CA . ALA A 1 233 ? 25.423 11.132 -73.020 1.00 34.44 233 ALA A CA 1
ATOM 1820 C C . ALA A 1 233 ? 24.843 11.146 -71.605 1.00 34.44 233 ALA A C 1
ATOM 1822 O O . ALA A 1 233 ? 24.048 10.297 -71.209 1.00 34.44 233 ALA A O 1
ATOM 1823 N N . ARG A 1 234 ? 25.319 12.122 -70.839 1.00 46.34 234 ARG A N 1
ATOM 1824 C CA . ARG A 1 234 ? 24.783 12.591 -69.568 1.00 46.34 234 ARG A CA 1
ATOM 1825 C C . ARG A 1 234 ? 23.299 12.913 -69.769 1.00 46.34 234 ARG A C 1
ATOM 1827 O O . ARG A 1 234 ? 22.978 13.812 -70.539 1.00 46.34 234 ARG A O 1
ATOM 1834 N N . SER A 1 235 ? 22.419 12.177 -69.101 1.00 35.53 235 SER A N 1
ATOM 1835 C CA . SER A 1 235 ? 20.991 12.476 -69.036 1.00 35.53 235 SER A CA 1
ATOM 1836 C C . SER A 1 235 ? 20.540 12.348 -67.586 1.00 35.53 235 SER A C 1
ATOM 1838 O O . SER A 1 235 ? 20.712 11.305 -66.954 1.00 35.53 235 SER A O 1
ATOM 1840 N N . GLU A 1 236 ? 20.039 13.461 -67.056 1.00 49.91 236 GLU A N 1
ATOM 1841 C CA . GLU A 1 236 ? 19.281 13.548 -65.814 1.00 49.91 236 GLU A CA 1
ATOM 1842 C C . GLU A 1 236 ? 18.011 12.702 -65.961 1.00 49.91 236 GLU A C 1
ATOM 1844 O O . GLU A 1 236 ? 17.002 13.134 -66.511 1.00 49.91 236 GLU A O 1
ATOM 1849 N N . GLY A 1 237 ? 18.086 11.453 -65.505 1.00 36.91 237 GLY A N 1
ATOM 1850 C CA . GLY A 1 237 ? 16.940 10.563 -65.401 1.00 36.91 237 GLY A CA 1
ATOM 1851 C C . GLY A 1 237 ? 16.326 10.686 -64.016 1.00 36.91 237 GLY A C 1
ATOM 1852 O O . GLY A 1 237 ? 16.909 10.218 -63.038 1.00 36.91 237 GLY A O 1
ATOM 1853 N N . TYR A 1 238 ? 15.148 11.305 -63.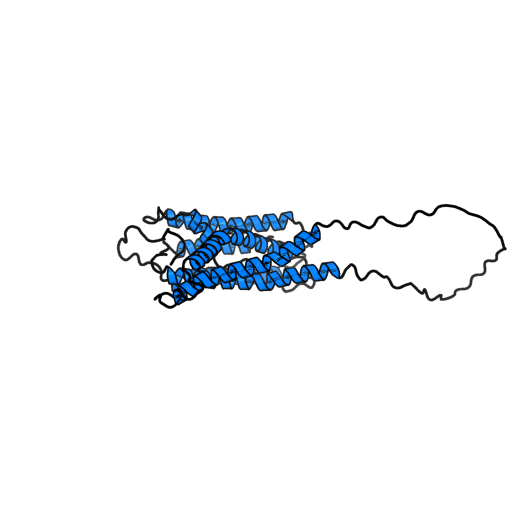935 1.00 39.19 238 TYR A N 1
ATOM 1854 C CA . TYR A 1 238 ? 14.277 11.236 -62.768 1.00 39.19 238 TYR A CA 1
ATOM 1855 C C . TYR A 1 238 ? 14.038 9.768 -62.406 1.00 39.19 238 TYR A C 1
ATOM 1857 O O . TYR A 1 238 ? 13.326 9.042 -63.099 1.00 39.19 238 TYR A O 1
ATOM 1865 N N . SER A 1 239 ? 14.663 9.338 -61.313 1.00 37.19 239 SER A N 1
ATOM 1866 C CA . SER A 1 239 ? 14.433 8.034 -60.711 1.00 37.19 239 SER A CA 1
ATOM 1867 C C . SER A 1 239 ? 13.025 8.034 -60.111 1.00 37.19 239 SER A C 1
ATOM 1869 O O . SER A 1 239 ? 12.806 8.543 -59.012 1.00 37.19 239 SER A O 1
ATOM 1871 N N . TYR A 1 240 ? 12.048 7.513 -60.858 1.00 46.38 240 TYR A N 1
ATOM 1872 C CA . TYR A 1 240 ? 10.753 7.113 -60.310 1.00 46.38 240 TYR A CA 1
ATOM 1873 C C . TYR A 1 240 ? 10.981 5.886 -59.420 1.00 46.38 240 TYR A C 1
ATOM 1875 O O . TYR A 1 240 ? 10.849 4.740 -59.841 1.00 46.38 240 TYR A O 1
ATOM 1883 N N . GLY A 1 241 ? 11.388 6.146 -58.179 1.00 43.47 241 GLY A N 1
ATOM 1884 C CA . GLY A 1 241 ? 11.394 5.165 -57.108 1.00 43.47 241 GLY A CA 1
ATOM 1885 C C . GLY A 1 241 ? 9.976 4.995 -56.584 1.00 43.47 241 GLY A C 1
ATOM 1886 O O . GLY A 1 241 ? 9.379 5.934 -56.059 1.00 43.47 241 GLY A O 1
ATOM 1887 N N . THR A 1 242 ? 9.435 3.794 -56.745 1.00 49.69 242 THR A N 1
ATOM 1888 C CA . THR A 1 242 ? 8.249 3.310 -56.039 1.00 49.69 242 THR A CA 1
ATOM 1889 C C . THR A 1 242 ? 8.328 3.664 -54.554 1.00 49.69 242 THR A C 1
ATOM 1891 O O . THR A 1 242 ? 9.349 3.414 -53.911 1.00 49.69 242 THR A O 1
ATOM 1894 N N . LEU A 1 243 ? 7.245 4.246 -54.030 1.00 44.72 243 LEU A N 1
ATOM 1895 C CA . LEU A 1 243 ? 7.037 4.542 -52.610 1.00 44.72 243 LEU A CA 1
ATOM 1896 C C . LEU A 1 243 ? 7.494 3.356 -51.739 1.00 44.72 243 LEU A C 1
ATOM 1898 O O . LEU A 1 243 ? 7.084 2.227 -52.025 1.00 44.72 243 LEU A O 1
ATOM 1902 N N . PRO A 1 244 ? 8.289 3.567 -50.673 1.00 43.12 244 PRO A N 1
ATOM 1903 C CA . PRO A 1 244 ? 8.562 2.498 -49.732 1.00 43.12 244 PRO A CA 1
ATOM 1904 C C . PRO A 1 244 ? 7.266 2.206 -48.970 1.00 43.12 244 PRO A C 1
ATOM 1906 O O . PRO A 1 244 ? 6.836 2.978 -48.112 1.00 43.12 244 PRO A O 1
ATOM 1909 N N . ALA A 1 245 ? 6.635 1.081 -49.297 1.00 45.66 245 ALA A N 1
ATOM 1910 C CA . ALA A 1 245 ? 5.595 0.462 -48.489 1.00 45.66 245 ALA A CA 1
ATOM 1911 C C . ALA A 1 245 ? 6.230 -0.125 -47.217 1.00 45.66 245 ALA A C 1
ATOM 1913 O O . ALA A 1 245 ? 6.291 -1.334 -47.041 1.00 45.66 245 ALA A O 1
ATOM 1914 N N . GLU A 1 246 ? 6.766 0.730 -46.347 1.00 43.56 246 GLU A N 1
ATOM 1915 C CA . GLU A 1 246 ? 7.369 0.301 -45.083 1.00 43.56 246 GLU A CA 1
ATOM 1916 C C . GLU A 1 246 ? 7.261 1.396 -44.012 1.00 43.56 246 GLU A C 1
ATOM 1918 O O . GLU A 1 246 ? 8.234 1.804 -43.386 1.00 43.56 246 GLU A O 1
ATOM 1923 N N . VAL A 1 247 ? 6.042 1.909 -43.813 1.00 42.19 247 VAL A N 1
ATOM 1924 C CA . VAL A 1 247 ? 5.700 2.807 -42.686 1.00 42.19 247 VAL A CA 1
ATOM 1925 C C . VAL A 1 247 ? 4.552 2.238 -41.829 1.00 42.19 247 VAL A C 1
ATOM 1927 O O . VAL A 1 247 ? 4.161 2.822 -40.825 1.00 42.19 247 VAL A O 1
ATOM 1930 N N . GLU A 1 248 ? 4.043 1.043 -42.140 1.00 37.84 248 GLU A N 1
ATOM 1931 C CA . GLU A 1 248 ? 2.965 0.403 -41.364 1.00 37.84 248 GLU A CA 1
ATOM 1932 C C . GLU A 1 248 ? 3.498 -0.368 -40.132 1.00 37.84 248 GLU A C 1
ATOM 1934 O O . GLU A 1 248 ? 2.806 -0.530 -39.126 1.00 37.84 248 GLU A O 1
ATOM 1939 N N . SER A 1 249 ? 4.755 -0.829 -40.160 1.00 38.16 249 SER A N 1
ATOM 1940 C CA . SER A 1 249 ? 5.309 -1.733 -39.135 1.00 38.16 249 SER A CA 1
ATOM 1941 C C . SER A 1 249 ? 5.852 -1.021 -37.887 1.00 38.16 249 SER A C 1
ATOM 1943 O O . SER A 1 249 ? 5.895 -1.623 -36.811 1.00 38.16 249 SER A O 1
ATOM 1945 N N . LEU A 1 250 ? 6.190 0.271 -37.980 1.00 36.06 250 LEU A N 1
ATOM 1946 C CA . LEU A 1 250 ? 6.666 1.067 -36.838 1.00 36.06 250 LEU A CA 1
ATOM 1947 C C . LEU A 1 250 ? 5.516 1.642 -35.988 1.00 36.06 250 LEU A C 1
ATOM 1949 O O . LEU A 1 250 ? 5.721 2.025 -34.835 1.00 36.06 250 LEU A O 1
ATOM 1953 N N . HIS A 1 251 ? 4.287 1.671 -36.517 1.00 37.19 251 HIS A N 1
ATOM 1954 C CA . HIS A 1 251 ? 3.141 2.283 -35.836 1.00 37.19 251 HIS A CA 1
ATOM 1955 C C . HIS A 1 251 ? 2.430 1.345 -34.844 1.00 37.19 251 HIS A C 1
ATOM 1957 O O . HIS A 1 251 ? 1.946 1.797 -33.802 1.00 37.19 251 HIS A O 1
ATOM 1963 N N . LEU A 1 252 ? 2.437 0.029 -35.090 1.00 39.53 252 LEU A N 1
ATOM 1964 C CA . LEU A 1 252 ? 1.832 -0.969 -34.198 1.00 39.53 252 LEU A CA 1
ATOM 1965 C C . LEU A 1 252 ? 2.495 -1.145 -32.809 1.00 39.53 252 LEU A C 1
ATOM 1967 O O . LEU A 1 252 ? 1.752 -1.366 -31.842 1.00 39.53 252 LEU A O 1
ATOM 1971 N N . PRO A 1 253 ? 3.833 -1.082 -32.629 1.00 42.47 253 PRO A N 1
ATOM 1972 C CA . PRO A 1 253 ? 4.429 -1.184 -31.291 1.00 42.47 253 PRO A CA 1
ATOM 1973 C C . PRO A 1 253 ? 4.123 0.047 -30.419 1.00 42.47 253 PRO A C 1
ATOM 1975 O O . PRO A 1 253 ? 3.930 -0.091 -29.205 1.00 42.47 253 PRO A O 1
ATOM 1978 N N . MET A 1 254 ? 3.973 1.223 -31.039 1.00 43.94 254 MET A N 1
ATOM 1979 C CA . MET A 1 254 ? 3.769 2.507 -30.361 1.00 43.94 254 MET A CA 1
ATOM 1980 C C . MET A 1 254 ? 2.365 2.623 -29.731 1.00 43.94 254 MET A C 1
ATOM 1982 O O . MET A 1 254 ? 2.224 3.062 -28.588 1.00 43.94 254 M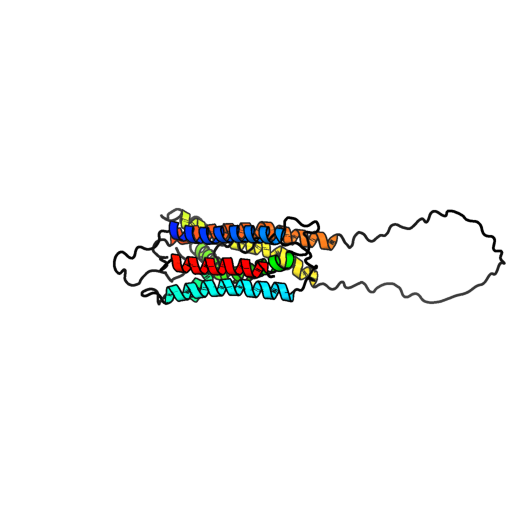ET A O 1
ATOM 1986 N N . THR A 1 255 ? 1.315 2.126 -30.401 1.00 53.50 255 THR A N 1
ATOM 1987 C CA . THR A 1 255 ? -0.070 2.161 -29.875 1.00 53.50 255 THR A CA 1
ATOM 1988 C C . THR A 1 255 ? -0.322 1.174 -28.728 1.00 53.50 255 THR A C 1
ATOM 1990 O O . THR A 1 255 ? -1.252 1.350 -27.938 1.00 53.50 255 THR A O 1
ATOM 1993 N N . ARG A 1 256 ? 0.464 0.092 -28.629 1.00 56.50 256 ARG A N 1
ATOM 1994 C CA . ARG A 1 256 ? 0.306 -0.914 -27.561 1.00 56.50 256 ARG A CA 1
ATOM 1995 C C . ARG A 1 256 ? 0.945 -0.465 -26.253 1.00 56.50 256 ARG A C 1
ATOM 1997 O O . ARG A 1 256 ? 0.362 -0.688 -25.193 1.00 56.50 256 ARG A O 1
ATOM 2004 N N . HIS A 1 257 ? 2.105 0.185 -26.332 1.00 61.88 257 HIS A N 1
ATOM 2005 C CA . HIS A 1 257 ? 2.765 0.754 -25.157 1.00 61.88 257 HIS A CA 1
ATOM 2006 C C . HIS A 1 257 ? 1.950 1.924 -24.590 1.00 61.88 257 HIS A C 1
ATOM 2008 O O . HIS A 1 257 ? 1.761 1.993 -23.376 1.00 61.88 257 HIS A O 1
ATOM 2014 N N . SER A 1 258 ? 1.344 2.760 -25.443 1.00 66.44 258 SER A N 1
ATOM 2015 C CA . SER A 1 258 ? 0.518 3.886 -24.984 1.00 66.44 258 SER A CA 1
ATOM 2016 C C . SER A 1 258 ? -0.693 3.450 -24.148 1.00 66.44 258 SER A C 1
ATOM 2018 O O . SER A 1 258 ? -0.954 4.038 -23.102 1.00 66.44 258 SER A O 1
ATOM 2020 N N . ARG A 1 259 ? -1.399 2.370 -24.521 1.00 74.62 259 ARG A N 1
ATOM 2021 C CA . ARG A 1 259 ? -2.551 1.862 -23.744 1.00 74.62 259 ARG A CA 1
ATOM 2022 C C . ARG A 1 259 ? -2.162 1.348 -22.358 1.00 74.62 259 ARG A C 1
ATOM 2024 O O . ARG A 1 259 ? -2.890 1.596 -21.401 1.00 74.62 259 ARG A O 1
ATOM 2031 N N . LEU A 1 260 ? -1.039 0.638 -22.244 1.00 76.06 260 LEU A N 1
ATOM 2032 C CA . LEU A 1 260 ? -0.542 0.142 -20.958 1.00 76.06 260 LEU A CA 1
ATOM 2033 C C . LEU A 1 260 ? -0.091 1.299 -20.059 1.00 76.06 260 LEU A C 1
ATOM 2035 O O . LEU A 1 260 ? -0.442 1.329 -18.883 1.00 76.06 260 LEU A O 1
ATOM 2039 N N . HIS A 1 261 ? 0.628 2.272 -20.622 1.00 77.12 261 HIS A N 1
ATOM 2040 C CA . HIS A 1 261 ? 1.041 3.468 -19.894 1.00 77.12 261 HIS A CA 1
ATOM 2041 C C . HIS A 1 261 ? -0.152 4.288 -19.404 1.00 77.12 261 HIS A C 1
ATOM 2043 O O . HIS A 1 261 ? -0.180 4.652 -18.235 1.00 77.12 261 HIS A O 1
ATOM 2049 N N . MET A 1 262 ? -1.166 4.510 -20.245 1.00 78.94 262 MET A N 1
ATOM 2050 C CA . MET A 1 262 ? -2.390 5.212 -19.841 1.00 78.94 262 MET A CA 1
ATOM 2051 C C . MET A 1 262 ? -3.143 4.462 -18.740 1.00 78.94 262 MET A C 1
ATOM 2053 O O . MET A 1 262 ? -3.608 5.081 -17.785 1.00 78.94 262 MET A O 1
ATOM 2057 N N . ALA A 1 263 ? -3.226 3.130 -18.835 1.00 83.88 263 ALA A N 1
ATOM 2058 C CA . ALA A 1 263 ? -3.821 2.318 -17.781 1.00 83.88 263 ALA A CA 1
ATOM 2059 C C . ALA A 1 263 ? -3.064 2.507 -16.458 1.00 83.88 263 ALA A C 1
ATOM 2061 O O . ALA A 1 263 ? -3.683 2.813 -15.448 1.00 83.88 263 ALA A O 1
ATOM 2062 N N . LEU A 1 264 ? -1.730 2.403 -16.458 1.00 83.06 264 LEU A N 1
ATOM 2063 C CA . LEU A 1 264 ? -0.913 2.572 -15.249 1.00 83.06 264 LEU A CA 1
ATOM 2064 C C . LEU A 1 264 ? -0.996 3.993 -14.679 1.00 83.06 264 LEU A C 1
ATOM 2066 O O . LEU A 1 264 ? -1.223 4.148 -13.481 1.00 83.06 264 LEU A O 1
ATOM 2070 N N . ALA A 1 265 ? -0.886 5.015 -15.526 1.00 81.75 265 ALA A N 1
ATOM 2071 C CA . ALA A 1 265 ? -0.937 6.417 -15.120 1.00 81.75 265 ALA A CA 1
ATOM 2072 C C . ALA A 1 265 ? -2.277 6.796 -14.471 1.00 81.75 265 ALA A C 1
ATOM 2074 O O . ALA A 1 265 ? -2.292 7.572 -13.523 1.00 81.75 265 ALA A O 1
ATOM 2075 N N . MET A 1 266 ? -3.389 6.224 -14.942 1.00 85.31 266 MET A N 1
ATOM 2076 C CA . MET A 1 266 ? -4.713 6.467 -14.362 1.00 85.31 266 MET A CA 1
ATOM 2077 C C . MET A 1 266 ? -5.027 5.525 -13.195 1.00 85.31 266 MET A C 1
ATOM 2079 O O . MET A 1 266 ? -5.606 5.939 -12.195 1.00 85.31 266 MET A O 1
ATOM 2083 N N . GLY A 1 267 ? -4.654 4.253 -13.306 1.00 89.25 267 GLY A N 1
ATOM 2084 C CA . GLY A 1 267 ? -5.011 3.214 -12.347 1.00 89.25 267 GLY A CA 1
ATOM 2085 C C . GLY A 1 267 ? -4.272 3.337 -11.022 1.00 89.25 267 GLY A C 1
ATOM 2086 O O . GLY A 1 267 ? -4.884 3.173 -9.972 1.00 89.25 267 GLY A O 1
ATOM 2087 N N . VAL A 1 268 ? -2.977 3.659 -11.038 1.00 90.38 268 VAL A N 1
ATOM 2088 C CA . VAL A 1 268 ? -2.165 3.713 -9.812 1.00 90.38 268 VAL A CA 1
ATOM 2089 C C . VAL A 1 268 ? -2.623 4.821 -8.845 1.00 90.38 268 VAL A C 1
ATOM 2091 O O . VAL A 1 268 ? -2.819 4.511 -7.667 1.00 90.38 268 VAL A O 1
ATOM 2094 N N . PRO A 1 269 ? -2.898 6.068 -9.286 1.00 91.06 269 PRO A N 1
ATOM 2095 C CA . PRO A 1 269 ? -3.488 7.084 -8.412 1.00 91.06 269 PRO A CA 1
ATOM 2096 C C . PRO A 1 269 ? -4.858 6.677 -7.859 1.00 91.06 269 PRO A C 1
ATOM 2098 O O . PRO A 1 269 ? -5.152 6.924 -6.691 1.00 91.06 269 PRO A O 1
ATOM 2101 N N . LEU A 1 270 ? -5.692 6.017 -8.671 1.00 93.75 270 LEU A N 1
ATOM 2102 C CA . LEU A 1 270 ? -6.995 5.522 -8.221 1.00 93.75 270 LEU A CA 1
ATOM 2103 C C . LEU A 1 270 ? -6.851 4.412 -7.169 1.00 93.75 270 LEU A C 1
ATOM 2105 O O . LEU A 1 270 ? -7.606 4.405 -6.199 1.00 93.75 270 LEU A O 1
ATOM 2109 N N . LEU A 1 271 ? -5.872 3.509 -7.311 1.00 94.38 271 LEU A N 1
ATOM 2110 C CA . LEU A 1 271 ? -5.551 2.507 -6.287 1.00 94.38 271 LEU A CA 1
ATOM 2111 C C . LEU A 1 271 ? -5.106 3.174 -4.985 1.00 94.38 271 LEU A C 1
ATOM 2113 O O . LEU A 1 271 ? -5.573 2.783 -3.918 1.00 94.38 271 LEU A O 1
ATOM 2117 N N . TRP A 1 272 ? -4.255 4.197 -5.073 1.00 94.75 272 TRP A N 1
ATOM 2118 C CA . TRP A 1 272 ? -3.804 4.967 -3.914 1.00 94.75 272 TRP A CA 1
ATOM 2119 C C . TRP A 1 272 ? -4.974 5.657 -3.195 1.00 94.75 272 TRP A C 1
ATOM 2121 O O . TRP A 1 272 ? -5.086 5.569 -1.972 1.00 94.75 272 TRP A O 1
ATOM 2131 N N . LEU A 1 273 ? -5.905 6.268 -3.938 1.00 95.88 273 LEU A N 1
ATOM 2132 C CA . LEU A 1 273 ? -7.134 6.839 -3.372 1.00 95.88 273 LEU A CA 1
ATOM 2133 C C . LEU A 1 273 ? -8.021 5.766 -2.726 1.00 95.88 273 LEU A C 1
ATOM 2135 O O . LEU A 1 273 ? -8.509 5.959 -1.614 1.00 95.88 273 LEU A O 1
ATOM 2139 N N . ALA A 1 274 ? -8.206 4.619 -3.382 1.00 96.81 274 ALA A N 1
ATOM 2140 C CA . ALA A 1 274 ? -8.997 3.515 -2.843 1.00 96.81 274 ALA A CA 1
ATOM 2141 C C . ALA A 1 274 ? -8.405 2.962 -1.533 1.00 96.81 274 ALA A C 1
ATOM 2143 O O . ALA A 1 274 ? -9.146 2.670 -0.593 1.00 96.81 274 ALA A O 1
ATOM 2144 N N . GLN A 1 275 ? -7.074 2.885 -1.435 1.00 96.81 275 GLN A N 1
ATOM 2145 C CA . GLN A 1 275 ? -6.369 2.522 -0.204 1.00 96.81 275 GLN A CA 1
ATOM 2146 C C . GLN A 1 275 ? -6.580 3.555 0.907 1.00 96.81 275 GLN A C 1
ATOM 2148 O O . GLN A 1 275 ? -6.804 3.168 2.052 1.00 96.81 275 GLN A O 1
ATOM 2153 N N . TRP A 1 276 ? -6.570 4.854 0.594 1.00 97.50 276 TRP A N 1
ATOM 2154 C CA . TRP A 1 276 ? -6.909 5.891 1.572 1.00 97.50 276 TRP A CA 1
ATOM 2155 C C . TRP A 1 276 ? -8.336 5.761 2.091 1.00 97.50 276 TRP A C 1
ATOM 2157 O O . TRP A 1 276 ? -8.539 5.790 3.302 1.00 97.50 276 TRP A O 1
ATOM 2167 N N . LEU A 1 277 ? -9.316 5.568 1.203 1.00 97.38 277 LEU A N 1
ATOM 2168 C CA . LEU A 1 277 ? -10.710 5.342 1.603 1.00 97.38 277 LEU A CA 1
ATOM 2169 C C . LEU A 1 277 ? -10.823 4.123 2.524 1.00 97.38 277 LEU A C 1
ATOM 2171 O O . LEU A 1 277 ? -11.462 4.200 3.575 1.00 97.38 277 LEU A O 1
ATOM 2175 N N . PHE A 1 278 ? -10.138 3.032 2.167 1.00 97.50 278 PHE A N 1
ATOM 2176 C CA . PHE A 1 278 ? -10.070 1.831 2.990 1.00 97.50 278 PHE A CA 1
ATOM 2177 C C . PHE A 1 278 ? -9.500 2.126 4.385 1.00 97.50 278 PHE A C 1
ATOM 2179 O O . PHE A 1 278 ? -10.131 1.767 5.375 1.00 97.50 278 PHE A O 1
ATOM 2186 N N . TRP A 1 279 ? -8.356 2.811 4.482 1.00 97.19 279 TRP A N 1
ATOM 2187 C CA . TRP A 1 279 ? -7.683 3.080 5.759 1.00 97.19 279 TRP A CA 1
ATOM 2188 C C . TRP A 1 279 ? -8.399 4.111 6.634 1.00 97.19 279 TRP A C 1
ATOM 2190 O O . TRP A 1 279 ? -8.486 3.905 7.842 1.00 97.19 279 TRP A O 1
ATOM 2200 N N . ILE A 1 280 ? -8.964 5.175 6.053 1.00 96.06 280 ILE A N 1
ATOM 2201 C CA . ILE A 1 280 ? -9.803 6.144 6.778 1.00 96.06 280 ILE A CA 1
ATOM 2202 C C . ILE A 1 280 ? -11.025 5.433 7.361 1.00 96.06 280 ILE A C 1
ATOM 2204 O O . ILE A 1 280 ? -11.346 5.600 8.539 1.00 96.06 280 ILE A O 1
ATOM 2208 N N . GLY A 1 281 ? -1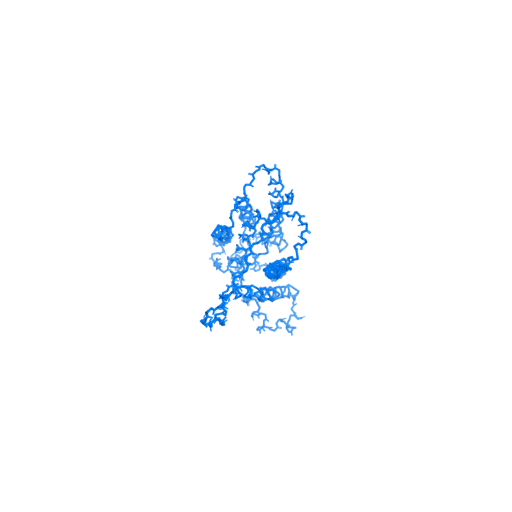1.686 4.605 6.547 1.00 95.12 281 GLY A N 1
ATOM 2209 C CA . GLY A 1 281 ? -12.817 3.806 6.991 1.00 95.12 281 GLY A CA 1
ATOM 2210 C C . GLY A 1 281 ? -12.433 2.790 8.062 1.00 95.12 281 GLY A C 1
ATOM 2211 O O . GLY A 1 281 ? -13.117 2.684 9.075 1.00 95.12 281 GLY A O 1
ATOM 2212 N N . PHE A 1 282 ? -11.324 2.075 7.873 1.00 95.25 282 PHE A N 1
ATOM 2213 C CA . PHE A 1 282 ? -10.840 1.078 8.819 1.00 95.25 282 PHE A CA 1
ATOM 2214 C C . PHE A 1 282 ? -10.501 1.705 10.174 1.00 95.25 282 PHE A C 1
ATOM 2216 O O . PHE A 1 282 ? -11.076 1.287 11.175 1.00 95.25 282 PHE A O 1
ATOM 2223 N N . ILE A 1 283 ? -9.651 2.739 10.202 1.00 93.94 283 ILE A N 1
ATOM 2224 C CA . ILE A 1 283 ? -9.224 3.405 11.441 1.00 93.94 283 ILE A CA 1
ATOM 2225 C C . ILE A 1 283 ? -10.421 4.020 12.170 1.00 93.94 283 ILE A C 1
ATOM 2227 O O . ILE A 1 283 ? -10.562 3.809 13.371 1.00 93.94 283 ILE A O 1
ATOM 2231 N N . GLY A 1 284 ? -11.318 4.718 11.464 1.00 91.19 284 GLY A N 1
ATOM 2232 C CA . GLY A 1 284 ? -12.507 5.304 12.091 1.00 91.19 284 GLY A CA 1
ATOM 2233 C C . GLY A 1 284 ? -13.511 4.257 12.588 1.00 91.19 284 GLY A C 1
ATOM 2234 O O . GLY A 1 284 ? -14.205 4.465 13.586 1.00 91.19 284 GLY A O 1
ATOM 2235 N N . LEU A 1 285 ? -13.584 3.097 11.929 1.00 91.38 285 LEU A N 1
ATOM 2236 C CA . LEU A 1 285 ? -14.451 2.002 12.351 1.00 91.38 285 LEU A CA 1
ATOM 2237 C C . LEU A 1 285 ? -13.879 1.250 13.557 1.00 91.38 285 LEU A C 1
ATOM 2239 O O . LEU A 1 285 ? -14.641 0.938 14.474 1.00 91.38 285 LEU A O 1
ATOM 2243 N N . SER A 1 286 ? -12.574 0.965 13.560 1.00 88.31 286 SER A N 1
ATOM 2244 C CA . SER A 1 286 ? -11.891 0.252 14.641 1.00 88.31 286 SER A CA 1
ATOM 2245 C C . SER A 1 286 ? -11.680 1.127 15.865 1.00 88.31 286 SER A C 1
ATOM 2247 O O . SER A 1 286 ? -11.890 0.667 16.981 1.00 88.31 286 SER A O 1
ATOM 2249 N N . SER A 1 287 ? -11.325 2.395 15.668 1.00 86.62 287 SER A N 1
ATOM 2250 C CA . SER A 1 287 ? -11.053 3.369 16.720 1.00 86.62 287 SER A CA 1
ATOM 2251 C C . SER A 1 287 ? -10.189 2.767 17.846 1.00 86.62 287 SER A C 1
ATOM 2253 O O . SER A 1 287 ? -9.026 2.423 17.609 1.00 86.62 287 SER A O 1
ATOM 2255 N N . ASN A 1 288 ? -10.768 2.541 19.030 1.00 81.69 288 ASN A N 1
ATOM 2256 C CA . ASN A 1 288 ? -10.105 1.934 20.190 1.00 81.69 288 ASN A CA 1
ATOM 2257 C C . ASN A 1 288 ? -9.677 0.462 20.007 1.00 81.69 288 ASN A C 1
ATOM 2259 O O . ASN A 1 288 ? -8.719 0.054 20.646 1.00 81.69 288 ASN A O 1
ATOM 2263 N N . ASP A 1 289 ? -10.309 -0.329 19.129 1.00 85.56 289 ASP A N 1
ATOM 2264 C CA . ASP A 1 289 ? -9.916 -1.733 18.867 1.00 85.56 289 ASP A CA 1
ATOM 2265 C C . ASP A 1 289 ? -8.607 -1.854 18.047 1.00 85.56 289 ASP A C 1
ATOM 2267 O O . ASP A 1 289 ? -8.099 -2.959 17.816 1.00 85.56 289 ASP A O 1
ATOM 2271 N N . PHE A 1 290 ? -8.079 -0.721 17.567 1.00 87.56 290 PHE A N 1
ATOM 2272 C CA . PHE A 1 290 ? -6.816 -0.612 16.841 1.00 87.56 290 PHE A CA 1
ATOM 2273 C C . PHE A 1 290 ? -5.914 0.423 17.523 1.00 87.56 290 PHE A C 1
ATOM 2275 O O . PHE A 1 290 ? -5.778 1.566 17.082 1.00 87.56 290 PHE A O 1
ATOM 2282 N N . CYS A 1 291 ? -5.330 0.017 18.642 1.00 88.56 291 CYS A N 1
ATOM 2283 C CA . CYS A 1 291 ? -4.430 0.786 19.483 1.00 88.56 291 CYS A CA 1
ATOM 2284 C C . CYS A 1 291 ? -2.992 0.322 19.240 1.00 88.56 291 CYS A C 1
ATOM 2286 O O . CYS A 1 291 ? -2.599 -0.753 19.676 1.00 88.56 291 CYS A O 1
ATOM 2288 N N . LEU A 1 292 ? -2.218 1.096 18.479 1.00 89.38 292 LEU A N 1
ATOM 2289 C CA . LEU A 1 292 ? -0.828 0.751 18.186 1.00 89.38 292 LEU A CA 1
ATOM 2290 C C . LEU A 1 292 ? 0.084 1.227 19.326 1.00 89.38 292 LEU A C 1
ATOM 2292 O O . LEU A 1 292 ? 0.036 2.421 19.646 1.00 89.38 292 LEU A O 1
ATOM 2296 N N . PRO A 1 293 ? 0.933 0.354 19.898 1.00 88.69 293 PRO A N 1
ATOM 2297 C CA . PRO A 1 293 ? 1.954 0.787 20.839 1.00 88.69 293 PRO A CA 1
ATOM 2298 C C . PRO A 1 293 ? 2.999 1.638 20.116 1.00 88.69 293 PRO A C 1
ATOM 2300 O O . PRO A 1 293 ? 3.343 1.360 18.966 1.00 88.69 293 PRO A O 1
ATOM 2303 N N . SER A 1 294 ? 3.496 2.675 20.793 1.00 86.44 294 SER A N 1
ATOM 2304 C CA . SER A 1 294 ? 4.622 3.498 20.331 1.00 86.44 294 SER A CA 1
ATOM 2305 C C . SER A 1 294 ? 4.517 3.901 18.853 1.00 86.44 294 SER A C 1
ATOM 2307 O O . SER A 1 294 ? 5.421 3.642 18.055 1.00 86.44 294 SER A O 1
ATOM 2309 N N . LEU A 1 295 ? 3.394 4.531 18.471 1.00 90.81 295 LEU A N 1
ATOM 2310 C CA . LEU A 1 295 ? 3.111 4.906 17.076 1.00 90.81 295 LEU A CA 1
ATOM 2311 C C . LEU A 1 295 ? 4.264 5.694 16.432 1.00 90.81 295 LEU A C 1
ATOM 2313 O O . LEU A 1 295 ? 4.523 5.542 15.241 1.00 90.81 295 LEU A O 1
ATOM 2317 N N . GLU A 1 296 ? 4.976 6.504 17.212 1.00 92.19 296 GLU A N 1
ATOM 2318 C CA . GLU A 1 296 ? 6.149 7.259 16.764 1.00 92.19 296 GLU A CA 1
ATOM 2319 C C . GLU A 1 296 ? 7.276 6.345 16.273 1.00 92.19 296 GLU A C 1
ATOM 2321 O O . GLU A 1 296 ? 7.803 6.553 15.181 1.00 92.19 296 GLU A O 1
ATOM 2326 N N . THR A 1 297 ? 7.594 5.283 17.018 1.00 93.25 297 THR A N 1
ATOM 2327 C CA . THR A 1 297 ? 8.600 4.286 16.628 1.00 93.25 297 THR A CA 1
ATOM 2328 C C . THR A 1 297 ? 8.193 3.576 15.340 1.00 93.25 297 THR A C 1
ATOM 2330 O O . THR A 1 297 ? 9.000 3.468 14.416 1.00 93.25 297 THR A O 1
ATOM 2333 N N . LEU A 1 298 ? 6.925 3.159 15.234 1.00 94.88 298 LEU A N 1
ATOM 2334 C CA . LEU A 1 298 ? 6.403 2.499 14.030 1.00 94.88 298 LEU A CA 1
ATOM 2335 C C . LEU A 1 298 ? 6.475 3.421 12.804 1.00 94.88 298 LEU A C 1
ATOM 2337 O O . LEU A 1 298 ? 6.868 3.003 11.710 1.00 94.88 298 LEU A O 1
ATOM 2341 N N . THR A 1 299 ? 6.142 4.698 13.007 1.00 95.25 299 THR A N 1
ATOM 2342 C CA . THR A 1 299 ? 6.240 5.745 11.984 1.00 95.25 299 THR A CA 1
ATOM 2343 C C . THR A 1 299 ? 7.691 5.972 11.574 1.00 95.25 299 THR A C 1
ATOM 2345 O O . THR A 1 299 ? 7.970 6.088 10.384 1.00 95.25 299 THR A O 1
ATOM 2348 N N . GLY A 1 300 ? 8.627 5.957 12.525 1.00 96.38 300 GLY A N 1
ATOM 2349 C CA . GLY A 1 300 ? 10.063 6.048 12.267 1.00 96.38 300 GLY A CA 1
ATOM 2350 C C . GLY A 1 300 ? 10.577 4.928 11.358 1.00 96.38 300 GLY A C 1
ATOM 2351 O O . GLY A 1 300 ? 11.298 5.200 10.400 1.00 96.38 300 GLY A O 1
ATOM 2352 N N . VAL A 1 301 ? 10.150 3.682 11.582 1.00 96.56 301 VAL A N 1
ATOM 2353 C CA . VAL A 1 301 ? 10.513 2.535 10.725 1.00 96.56 301 VAL A CA 1
ATOM 2354 C C . VAL A 1 301 ? 9.936 2.684 9.311 1.00 96.56 301 VAL A C 1
ATOM 2356 O O . VAL A 1 301 ? 10.632 2.448 8.314 1.00 96.56 301 VAL A O 1
ATOM 2359 N N . TRP A 1 302 ? 8.680 3.122 9.186 1.00 96.69 302 TRP A N 1
ATOM 2360 C CA . TRP A 1 302 ? 8.079 3.404 7.878 1.00 96.69 302 TRP A CA 1
ATOM 2361 C C . TRP A 1 302 ? 8.766 4.566 7.153 1.00 96.69 302 TRP 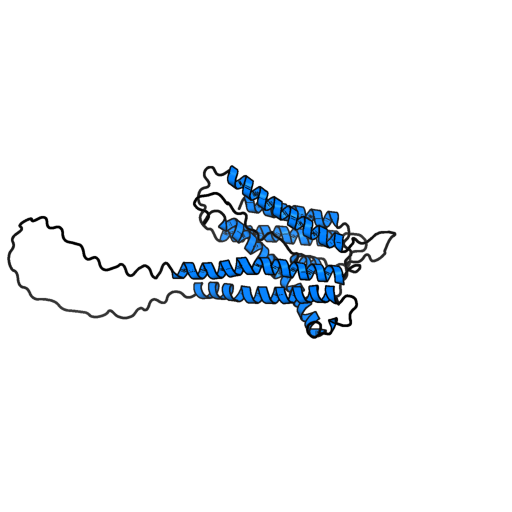A C 1
ATOM 2363 O O . TRP A 1 302 ? 8.987 4.483 5.945 1.00 96.69 302 TRP A O 1
ATOM 2373 N N . LEU A 1 303 ? 9.159 5.620 7.871 1.00 95.94 303 LEU A N 1
ATOM 2374 C CA . LEU A 1 303 ? 9.930 6.736 7.321 1.00 95.94 303 LEU A CA 1
ATOM 2375 C C . LEU A 1 303 ? 11.302 6.274 6.829 1.00 95.94 303 LEU A C 1
ATOM 2377 O O . LEU A 1 303 ? 11.658 6.540 5.683 1.00 95.94 303 LEU A O 1
ATOM 2381 N N . ALA A 1 304 ? 12.050 5.545 7.659 1.00 96.00 304 ALA A N 1
ATOM 2382 C CA . ALA A 1 304 ? 13.386 5.061 7.324 1.00 96.00 304 ALA A CA 1
ATOM 2383 C C . ALA A 1 304 ? 13.370 4.147 6.092 1.00 96.00 304 ALA A C 1
ATOM 2385 O O . ALA A 1 304 ? 14.174 4.323 5.179 1.00 96.00 304 ALA A O 1
ATOM 2386 N N . SER A 1 305 ? 12.418 3.212 6.023 1.00 95.12 305 SER A N 1
ATOM 2387 C CA . SER A 1 305 ? 12.265 2.330 4.860 1.00 95.12 305 SER A CA 1
ATOM 2388 C C . SER A 1 305 ? 11.832 3.081 3.600 1.00 95.12 305 SER A C 1
ATOM 2390 O O . SER A 1 305 ? 12.361 2.815 2.521 1.00 95.12 305 SER A O 1
ATOM 2392 N N . SER A 1 306 ? 10.940 4.068 3.722 1.00 93.62 306 SER A N 1
ATOM 2393 C CA . SER A 1 306 ? 10.510 4.885 2.583 1.00 93.62 306 SER A CA 1
ATOM 2394 C C . SER A 1 306 ? 11.647 5.759 2.050 1.00 93.62 306 SER A C 1
ATOM 2396 O O . SER A 1 306 ? 11.891 5.767 0.845 1.00 93.62 306 SER A O 1
ATOM 2398 N N . LEU A 1 307 ? 12.417 6.413 2.923 1.00 93.50 307 LEU A N 1
ATOM 2399 C CA . LEU A 1 307 ? 13.609 7.173 2.534 1.00 93.50 307 LEU A CA 1
ATOM 2400 C C . LEU A 1 307 ? 14.694 6.269 1.941 1.00 93.50 307 LEU A C 1
ATOM 2402 O O . LEU A 1 307 ? 15.243 6.582 0.887 1.00 93.50 307 LEU A O 1
ATOM 2406 N N . GLY A 1 308 ? 14.953 5.117 2.565 1.00 92.19 308 GLY A N 1
ATOM 2407 C CA . GLY A 1 308 ? 15.874 4.107 2.047 1.00 92.19 308 GLY A CA 1
ATOM 2408 C C . GLY A 1 308 ? 15.489 3.650 0.640 1.00 92.19 308 GLY A C 1
ATOM 2409 O O . GLY A 1 308 ? 16.354 3.553 -0.227 1.00 92.19 308 GLY A O 1
ATOM 2410 N N . SER A 1 309 ? 14.191 3.468 0.371 1.00 91.50 309 SER A N 1
ATOM 2411 C CA . SER A 1 309 ? 13.698 3.133 -0.968 1.00 91.50 309 SER A CA 1
ATOM 2412 C C . SER A 1 309 ? 14.000 4.238 -1.991 1.00 91.50 309 SER A C 1
ATOM 2414 O O . SER A 1 309 ? 14.456 3.940 -3.092 1.00 91.50 309 SER A O 1
ATOM 2416 N N . VAL A 1 310 ? 13.831 5.517 -1.628 1.00 90.50 310 VAL A N 1
ATOM 2417 C CA . VAL A 1 310 ? 14.143 6.661 -2.506 1.00 90.50 310 VAL A CA 1
ATOM 2418 C C . VAL A 1 310 ? 15.644 6.741 -2.785 1.00 90.50 310 VAL A C 1
ATOM 2420 O O . VAL A 1 310 ? 16.040 6.976 -3.926 1.00 90.50 310 VAL A O 1
ATOM 2423 N N . ILE A 1 311 ? 16.479 6.486 -1.775 1.00 88.88 311 ILE A N 1
ATOM 2424 C CA . ILE A 1 311 ? 17.938 6.444 -1.919 1.00 88.88 311 ILE A CA 1
ATOM 2425 C C . ILE A 1 311 ? 18.350 5.298 -2.847 1.00 88.88 311 ILE A C 1
ATOM 2427 O O . ILE A 1 311 ? 19.068 5.526 -3.807 1.00 88.88 311 ILE A O 1
ATOM 2431 N N . VAL A 1 312 ? 17.866 4.073 -2.634 1.00 88.31 312 VAL A N 1
ATOM 2432 C CA . VAL A 1 312 ? 18.187 2.937 -3.519 1.00 88.31 312 VAL A CA 1
ATOM 2433 C C . VAL A 1 312 ? 17.767 3.238 -4.960 1.00 88.31 312 VAL A C 1
ATOM 2435 O O . VAL A 1 312 ? 18.540 3.026 -5.892 1.00 88.31 312 VAL A O 1
ATOM 2438 N N . ARG A 1 313 ? 16.579 3.819 -5.150 1.00 86.06 313 ARG A N 1
ATOM 2439 C CA . ARG A 1 313 ? 16.080 4.239 -6.466 1.00 86.06 313 ARG A CA 1
ATOM 2440 C C . ARG A 1 313 ? 16.928 5.310 -7.141 1.00 86.06 313 ARG A C 1
ATOM 2442 O O . ARG A 1 313 ? 16.876 5.397 -8.367 1.00 86.06 313 ARG A O 1
ATOM 2449 N N . SER A 1 314 ? 17.666 6.118 -6.379 1.00 81.69 314 SER A N 1
ATOM 2450 C CA . SER A 1 314 ? 18.564 7.133 -6.930 1.00 81.69 314 SER A CA 1
ATOM 2451 C C . SER A 1 314 ? 19.869 6.536 -7.479 1.00 81.69 314 SER A C 1
ATOM 2453 O O . SER A 1 314 ? 20.517 7.185 -8.303 1.00 81.69 314 SER A O 1
ATOM 2455 N N . TYR A 1 315 ? 20.198 5.290 -7.120 1.00 78.31 315 TYR A N 1
ATOM 2456 C CA . TYR A 1 315 ? 21.340 4.535 -7.650 1.00 78.31 315 TYR A CA 1
ATOM 2457 C C . TYR A 1 315 ? 20.969 3.506 -8.733 1.00 78.31 315 TYR A C 1
ATOM 2459 O O . TYR A 1 315 ? 21.854 3.048 -9.460 1.00 78.31 315 TYR A O 1
ATOM 2467 N N . LEU A 1 316 ? 19.685 3.137 -8.843 1.00 74.50 316 LEU A N 1
ATOM 2468 C CA . LEU A 1 316 ? 19.163 2.270 -9.910 1.00 74.50 316 LEU A CA 1
ATOM 2469 C C . LEU A 1 316 ? 19.142 2.983 -11.262 1.00 74.50 316 LEU A C 1
ATOM 2471 O O . LEU A 1 316 ? 19.648 2.333 -12.213 1.00 74.50 316 LEU A O 1
#

Sequence (316 aa):
MIPWRWRIYPRVPEGDAQCPSDQWKLMSIGLVNLVTFFAILHANNTRQSASTNSRPLFYDPARWILGGVLLGCIHLLANLANATIVQATTDYENVPAVQLMLLWCSLPRLSWLPISSHGTKNPEFQDMTSSMSAMFAETILQAFSFYHMCLTVNYGRIHGFYFGALSRATRSPFAALMFGGALAWLFIVAMMAVPIIRTIRTRGKPNEKEDDAGAKGSMSPKEEECLLPKSGARSEGYSYGTLPAEVESLHLPMTRHSRLHMALAMGVPLLWLAQWLFWIGFIGLSSNDFCLPSLETLTGVWLASSLGSVIVRSYL

Organism: NCBI:txid221167

Secondary structure (DSSP, 8-state):
--SSS--B--SS--SS--PPPHHHHHHHHHHHHHHHHHHHHHHHHHHHHT-S--------HHHHHHHHHHHHHHHHHHHHHHHHHHHHSTT-TTS-HHHHHHHHTTS---TTS----TT-S-TTSSSHHHHHHHHHHHHHHHHHHHHHHHHHHHHHHHTTGGGTGGGG-TTHHHHHHHHHHHHHHHHHHHHHHHHHHHHHHHHT------------------------------------------SSTTHHHHHHHHHHHHHHHHHHHHHHHHHHHHHHHHHHHHGGGB--TTHHHHHHHHHHHHHHHHHHHHH-

Radius of gyration: 29.78 Å; chains: 1; bounding box: 58×44×116 Å

Foldseek 3Di:
DQLDDAFQAFPDPDPPPPFDFLVVLLVLLVVLQVLLVVLLVVLLVVVLVPPDDDDQDDDDPVLLLVLLVVLLVLLLVLLLVLLVVSCPDHRRVPGPSLVSSLCCLLRQHPLLPFSFNPPDPDRPGDRCSLNSSSVSSNVSSVVSNLVSLVSLQVSCVVCCLVPCSLVPDPLSQLNCLQNVLSVLLVVLVVVLVVLVVVVVVVVPDDPPDDPDDDDDDDDDDDDDDDDDDDDDDDDDDDPPDDDPPPPPVVVVVVVSVVVNVVSCVPSSVSSSVSSSSNSSSVSSVCGNSHRGPPVVVSSVSSNVSSSVSSVSSSVD